Protein AF-A0A2G5I448-F1 (afdb_monomer)

Mean predicted aligned error: 9.87 Å

Organism: Cercospora beticola (NCBI:txid122368)

Radius of gyration: 20.69 Å; Cα contacts (8 Å, |Δi|>4): 535; chains: 1; bounding box: 46×52×47 Å

Structure (mmCIF, N/CA/C/O backbone):
data_AF-A0A2G5I448-F1
#
_entry.id   AF-A0A2G5I448-F1
#
loop_
_atom_site.group_PDB
_atom_site.id
_atom_site.type_symbol
_atom_site.label_atom_id
_atom_site.label_alt_id
_atom_site.label_comp_id
_atom_site.label_asym_id
_atom_site.label_entity_id
_atom_site.label_seq_id
_atom_site.pdbx_PDB_ins_code
_atom_site.Cartn_x
_atom_site.Cartn_y
_atom_site.Cartn_z
_atom_site.occupancy
_atom_site.B_iso_or_equiv
_atom_site.auth_seq_id
_atom_site.auth_comp_id
_atom_site.auth_asym_id
_atom_site.auth_atom_id
_atom_site.pdbx_PDB_model_num
ATOM 1 N N . MET A 1 1 ? -2.911 -30.063 13.839 1.00 38.50 1 MET A N 1
ATOM 2 C CA . MET A 1 1 ? -2.950 -28.619 13.524 1.00 38.50 1 MET A CA 1
ATOM 3 C C . MET A 1 1 ? -4.360 -28.126 13.796 1.00 38.50 1 MET A C 1
ATOM 5 O O . MET A 1 1 ? -5.288 -28.737 13.285 1.00 38.50 1 MET A O 1
ATOM 9 N N . LEU A 1 2 ? -4.530 -27.108 14.644 1.00 46.81 2 LEU A N 1
ATOM 10 C CA . LEU A 1 2 ? -5.817 -26.428 14.827 1.00 46.81 2 LEU A CA 1
ATOM 11 C C . LEU A 1 2 ? -5.999 -25.465 13.651 1.00 46.81 2 LEU A C 1
ATOM 13 O O . LEU A 1 2 ? -5.143 -24.615 13.425 1.00 46.81 2 LEU A O 1
ATOM 17 N N . SER A 1 3 ? -7.069 -25.644 12.881 1.00 64.12 3 SER A N 1
ATOM 18 C CA . SER A 1 3 ? -7.461 -24.691 11.842 1.00 64.12 3 SER A CA 1
ATOM 19 C C . SER A 1 3 ? -8.159 -23.502 12.495 1.00 64.12 3 SER A C 1
ATOM 21 O O . SER A 1 3 ? -8.998 -23.710 13.372 1.00 64.12 3 SER A O 1
ATOM 23 N N . LEU A 1 4 ? -7.860 -22.282 12.038 1.00 62.59 4 LEU A N 1
ATOM 24 C CA . LEU A 1 4 ? -8.561 -21.056 12.447 1.00 62.59 4 LEU A CA 1
ATOM 25 C C . LEU A 1 4 ? -10.082 -21.188 12.288 1.00 62.59 4 LEU A C 1
ATOM 27 O O . LEU A 1 4 ? -10.831 -20.766 13.161 1.00 62.59 4 LEU A O 1
ATOM 31 N N . ALA A 1 5 ? -10.535 -21.875 11.235 1.00 60.72 5 ALA A N 1
ATOM 32 C CA . ALA A 1 5 ? -11.953 -22.136 10.988 1.00 60.72 5 ALA A CA 1
ATOM 33 C C . ALA A 1 5 ? -12.630 -22.971 12.094 1.00 60.72 5 ALA A C 1
ATOM 35 O O . ALA A 1 5 ? -13.845 -22.917 12.242 1.00 60.72 5 ALA A O 1
ATOM 36 N N . GLY A 1 6 ? -11.860 -23.737 12.875 1.00 61.41 6 GLY A N 1
ATOM 37 C CA . GLY A 1 6 ? -12.355 -24.525 14.006 1.00 61.41 6 GLY A CA 1
ATOM 38 C C . GLY A 1 6 ? -12.191 -23.841 15.366 1.00 61.41 6 GLY A C 1
ATOM 39 O O . GLY A 1 6 ? -12.478 -24.463 16.388 1.00 61.41 6 GLY A O 1
ATOM 40 N N . THR A 1 7 ? -11.690 -22.602 15.409 1.00 65.25 7 THR A N 1
ATOM 41 C CA . THR A 1 7 ? -11.384 -21.888 16.655 1.00 65.25 7 THR A CA 1
ATOM 42 C C . THR A 1 7 ? -12.104 -20.543 16.725 1.00 65.25 7 THR A C 1
ATOM 44 O O . THR A 1 7 ? -11.958 -19.729 15.827 1.00 65.25 7 THR A O 1
ATOM 47 N N . ASN A 1 8 ? -12.782 -20.245 17.838 1.00 69.25 8 ASN A N 1
ATOM 48 C CA . ASN A 1 8 ? -13.347 -18.912 18.120 1.00 69.25 8 ASN A CA 1
ATOM 49 C C . ASN A 1 8 ? -12.325 -18.003 18.822 1.00 69.25 8 ASN A C 1
ATOM 51 O O . ASN A 1 8 ? -12.627 -17.347 19.820 1.00 69.25 8 ASN A O 1
ATOM 55 N N . LEU A 1 9 ? -11.073 -18.032 18.367 1.00 78.25 9 LEU A N 1
ATOM 56 C CA . LEU A 1 9 ? -10.009 -17.238 18.972 1.00 78.25 9 LEU A CA 1
ATOM 57 C C . LEU A 1 9 ? -10.057 -15.818 18.409 1.00 78.25 9 LEU A C 1
ATOM 59 O O . LEU A 1 9 ? -10.020 -15.628 17.197 1.00 78.25 9 LEU A O 1
ATOM 63 N N . SER A 1 10 ? -10.112 -14.816 19.285 1.00 80.81 10 SER A N 1
ATOM 64 C CA . SER A 1 10 ? -9.949 -13.421 18.876 1.00 80.81 10 SER A CA 1
ATOM 65 C C . SER A 1 10 ? -8.474 -13.147 18.589 1.00 80.81 10 SER A C 1
ATOM 67 O O . SER A 1 10 ? -7.641 -13.245 19.496 1.00 80.81 10 SER A O 1
ATOM 69 N N . LEU A 1 11 ? -8.150 -12.784 17.352 1.00 86.44 11 LEU A N 1
ATOM 70 C CA . LEU A 1 11 ? -6.814 -12.347 16.962 1.00 86.44 11 LEU A CA 1
ATOM 71 C C . LEU A 1 11 ? -6.819 -10.826 16.853 1.00 86.44 11 LEU A C 1
ATOM 73 O O . LEU A 1 11 ? -7.669 -10.268 16.169 1.00 86.44 11 LEU A O 1
ATOM 77 N N . ARG A 1 12 ? -5.870 -10.162 17.521 1.00 91.62 12 ARG A N 1
ATOM 78 C CA . ARG A 1 12 ? -5.711 -8.699 17.439 1.00 91.62 12 ARG A CA 1
ATOM 79 C C . ARG A 1 12 ? -4.630 -8.267 16.460 1.00 91.62 12 ARG A C 1
ATOM 81 O O . ARG A 1 12 ? -4.783 -7.246 15.802 1.00 91.62 12 ARG A O 1
ATOM 88 N N . HIS A 1 13 ? -3.562 -9.052 16.345 1.00 92.94 13 HIS A N 1
ATOM 89 C CA . HIS A 1 13 ? -2.412 -8.732 15.507 1.00 92.94 13 HIS A CA 1
ATOM 90 C C . HIS A 1 13 ? -2.087 -9.915 14.602 1.00 92.94 13 HIS A C 1
ATOM 92 O O . HIS A 1 13 ? -1.889 -11.029 15.087 1.00 92.94 13 HIS A O 1
ATOM 98 N N . LEU A 1 14 ? -2.005 -9.659 13.300 1.00 92.25 14 LEU A N 1
ATOM 99 C CA . LEU A 1 14 ? -1.633 -10.640 12.292 1.00 92.25 14 LEU A CA 1
ATOM 100 C C . LEU A 1 14 ? -0.444 -10.104 11.502 1.00 92.25 14 LEU A C 1
ATOM 102 O O . LEU A 1 14 ? -0.486 -8.997 10.965 1.00 92.25 14 LEU A O 1
ATOM 106 N N . ASN A 1 15 ? 0.617 -10.902 11.440 1.00 89.38 15 ASN A N 1
ATOM 107 C CA . ASN A 1 15 ? 1.807 -10.609 10.659 1.00 89.38 15 ASN A CA 1
ATOM 108 C C . ASN A 1 15 ? 2.013 -11.718 9.625 1.00 89.38 15 ASN A C 1
ATOM 110 O O . ASN A 1 15 ? 2.236 -12.872 9.985 1.00 89.38 15 ASN A O 1
ATOM 114 N N . LEU A 1 16 ? 1.931 -11.354 8.352 1.00 87.31 16 LEU A N 1
ATOM 115 C CA . LEU A 1 16 ? 2.113 -12.223 7.200 1.00 87.31 16 LEU A CA 1
ATOM 116 C C . LEU A 1 16 ? 3.406 -11.806 6.494 1.00 87.31 16 LEU A C 1
ATOM 118 O O . LEU A 1 16 ? 3.398 -10.983 5.580 1.00 87.31 16 LEU A O 1
ATOM 122 N N . PHE A 1 17 ? 4.525 -12.351 6.983 1.00 78.25 17 PHE A N 1
ATOM 123 C CA . PHE A 1 17 ? 5.880 -12.140 6.448 1.00 78.25 17 PHE A CA 1
ATOM 124 C C . PHE A 1 17 ? 6.353 -10.677 6.424 1.00 78.25 17 PHE A C 1
ATOM 126 O O . PHE A 1 17 ? 7.179 -10.271 5.608 1.00 78.25 17 PHE A O 1
ATOM 133 N N . HIS A 1 18 ? 5.849 -9.866 7.347 1.00 64.25 18 HIS A N 1
ATOM 134 C CA . HIS A 1 18 ? 6.189 -8.457 7.473 1.00 64.25 18 HIS A CA 1
ATOM 135 C C . HIS A 1 18 ? 7.050 -8.231 8.718 1.00 64.25 18 HIS A C 1
ATOM 137 O O . HIS A 1 18 ? 6.614 -7.617 9.693 1.00 64.25 18 HIS A O 1
ATOM 143 N N . ASN A 1 19 ? 8.264 -8.779 8.753 1.00 61.38 19 ASN A N 1
ATOM 144 C CA . ASN A 1 19 ? 9.194 -8.503 9.844 1.00 61.38 19 ASN A CA 1
ATOM 145 C C . ASN A 1 19 ? 10.633 -8.292 9.330 1.00 61.38 19 ASN A C 1
ATOM 147 O O . ASN A 1 19 ? 10.994 -8.714 8.236 1.00 61.38 19 ASN A O 1
ATOM 151 N N . TYR A 1 20 ? 11.458 -7.589 10.113 1.00 51.78 20 TYR A N 1
ATOM 152 C CA . TYR A 1 20 ? 12.851 -7.288 9.742 1.00 51.78 20 TYR A CA 1
ATOM 153 C C . TYR A 1 20 ? 13.728 -8.545 9.609 1.00 51.78 20 TYR A C 1
ATOM 155 O O . TYR A 1 20 ? 14.746 -8.515 8.926 1.00 51.78 20 TYR A O 1
ATOM 163 N N . PHE A 1 21 ? 13.334 -9.649 10.249 1.00 49.53 21 PHE A N 1
ATOM 164 C CA . PHE A 1 21 ? 14.083 -10.906 10.280 1.00 49.53 21 PHE A CA 1
ATOM 165 C C . PHE A 1 21 ? 13.602 -11.922 9.242 1.00 49.53 21 PHE A C 1
ATOM 167 O O . PHE A 1 21 ? 14.242 -12.952 9.057 1.00 49.53 21 PHE A O 1
ATOM 174 N N . SER A 1 22 ? 12.498 -11.650 8.544 1.00 51.12 22 SER A N 1
ATOM 175 C CA . SER A 1 22 ? 11.869 -12.578 7.612 1.00 51.12 22 SER A CA 1
ATOM 176 C C . SER A 1 22 ? 12.520 -12.514 6.242 1.00 51.12 22 SER A C 1
ATOM 178 O O . SER A 1 22 ? 11.887 -12.925 5.292 1.00 51.12 22 SER A O 1
ATOM 180 N N . GLY A 1 23 ? 13.751 -11.997 6.142 1.00 50.94 23 GLY A N 1
ATOM 181 C CA . GLY A 1 23 ? 14.697 -12.269 5.056 1.00 50.94 23 GLY A CA 1
ATOM 182 C C . GLY A 1 23 ? 14.102 -12.286 3.653 1.00 50.94 23 GLY A C 1
ATOM 183 O O . GLY A 1 23 ? 14.279 -13.277 2.958 1.00 50.94 23 GLY A O 1
ATOM 184 N N . HIS A 1 24 ? 13.392 -11.222 3.262 1.00 61.94 24 HIS A N 1
ATOM 185 C CA . HIS A 1 24 ? 12.618 -11.194 2.020 1.00 61.94 24 HIS A CA 1
ATOM 186 C C . HIS A 1 24 ? 11.706 -12.430 1.921 1.00 61.94 24 HIS A C 1
ATOM 188 O O . HIS A 1 24 ? 11.882 -13.274 1.056 1.00 61.94 24 HIS A O 1
ATOM 194 N N . CYS A 1 25 ? 10.722 -12.550 2.814 1.00 67.75 25 CYS A N 1
ATOM 195 C CA . CYS A 1 25 ? 9.595 -13.473 2.673 1.00 67.75 25 CYS A CA 1
ATOM 196 C C . CYS A 1 25 ? 8.346 -12.666 2.319 1.00 67.75 25 CYS A C 1
ATOM 198 O O . CYS A 1 25 ? 8.114 -11.582 2.857 1.00 67.75 25 CYS A O 1
ATOM 200 N N . SER A 1 26 ? 7.550 -13.180 1.392 1.00 79.88 26 SER A N 1
ATOM 201 C CA . SER A 1 26 ? 6.300 -12.570 0.955 1.00 79.88 26 SER A CA 1
ATOM 202 C C . SER A 1 26 ? 5.342 -13.658 0.491 1.00 79.88 26 SER A C 1
ATOM 204 O O . SER A 1 26 ? 5.766 -14.772 0.186 1.00 79.88 26 SER A O 1
ATOM 206 N N . LEU A 1 27 ? 4.053 -13.338 0.471 1.00 88.25 27 LEU A N 1
ATOM 207 C CA . LEU A 1 27 ? 3.043 -14.164 -0.185 1.00 88.25 27 LEU A CA 1
ATOM 208 C C . LEU A 1 27 ? 2.931 -13.757 -1.649 1.00 88.25 27 LEU A C 1
ATOM 210 O O . LEU A 1 27 ? 2.903 -12.560 -1.931 1.00 88.25 27 LEU A O 1
ATOM 214 N N . GLU A 1 28 ? 2.798 -14.717 -2.560 1.00 87.19 28 GLU A N 1
ATOM 215 C CA . GLU A 1 28 ? 2.404 -14.389 -3.931 1.00 87.19 28 GLU A CA 1
ATOM 216 C C . GLU A 1 28 ? 0.994 -13.793 -3.921 1.00 87.19 28 GLU A C 1
ATOM 218 O O . GLU A 1 28 ? 0.114 -14.222 -3.164 1.00 87.19 28 GLU A O 1
ATOM 223 N N . CYS A 1 29 ? 0.761 -12.786 -4.754 1.00 87.69 29 CYS A N 1
ATOM 224 C CA . CYS A 1 29 ? -0.470 -12.003 -4.700 1.00 87.69 29 CYS A CA 1
ATOM 225 C C . CYS A 1 29 ? -1.759 -12.807 -4.955 1.00 87.69 29 CYS A C 1
ATOM 227 O O . CYS A 1 29 ? -2.816 -12.439 -4.443 1.00 87.69 29 CYS A O 1
ATOM 229 N N . ASN A 1 30 ? -1.684 -13.922 -5.687 1.00 89.88 30 ASN A N 1
ATOM 230 C CA . ASN A 1 30 ? -2.815 -14.811 -5.968 1.00 89.88 30 ASN A CA 1
ATOM 231 C C . ASN A 1 30 ? -3.143 -15.790 -4.830 1.00 89.88 30 ASN A C 1
ATOM 233 O O . ASN A 1 30 ? -4.258 -16.306 -4.796 1.00 89.88 30 ASN A O 1
ATOM 237 N N . GLU A 1 31 ? -2.233 -16.050 -3.889 1.00 90.69 31 GLU A N 1
ATOM 238 C CA . GLU A 1 31 ? -2.434 -17.077 -2.851 1.00 90.69 31 GLU A CA 1
ATOM 239 C C . GLU A 1 31 ? -3.642 -16.773 -1.954 1.00 90.69 31 GLU A C 1
ATOM 241 O O . GLU A 1 31 ? -4.403 -17.665 -1.580 1.00 90.69 31 GLU A O 1
ATOM 246 N N . LEU A 1 32 ? -3.880 -15.490 -1.668 1.00 92.31 32 LEU A N 1
ATOM 247 C CA . LEU A 1 32 ? -4.994 -15.059 -0.822 1.00 92.31 32 LEU A CA 1
ATOM 248 C C . LEU A 1 32 ? -6.370 -15.314 -1.453 1.00 92.31 32 LEU A C 1
ATOM 250 O O . LEU A 1 32 ? -7.367 -15.333 -0.735 1.00 92.31 32 LEU A O 1
ATOM 254 N N . SER A 1 33 ? -6.450 -15.479 -2.777 1.00 91.31 33 SER A N 1
ATOM 255 C CA . SER A 1 33 ? -7.725 -15.696 -3.480 1.00 91.31 33 SER A CA 1
ATOM 256 C C . SER A 1 33 ? -8.315 -17.089 -3.256 1.00 91.31 33 SER A C 1
ATOM 258 O O . SER A 1 33 ? -9.506 -17.295 -3.467 1.00 91.31 33 SER A O 1
ATOM 260 N N . PHE A 1 34 ? -7.500 -18.043 -2.800 1.00 89.69 34 PHE A N 1
ATOM 261 C CA . PHE A 1 34 ? -7.932 -19.416 -2.535 1.00 89.69 34 PHE A CA 1
ATOM 262 C C . PHE A 1 34 ? -8.403 -19.629 -1.091 1.00 89.69 34 PHE A C 1
ATOM 264 O O . PHE A 1 34 ? -8.836 -20.726 -0.734 1.00 89.69 34 PHE A O 1
ATOM 271 N N . CYS A 1 35 ? -8.299 -18.608 -0.241 1.00 89.19 35 CYS A N 1
ATOM 272 C CA . CYS A 1 35 ? -8.733 -18.679 1.146 1.00 89.19 35 CYS A CA 1
ATOM 273 C C . CYS A 1 35 ? -10.242 -18.431 1.272 1.00 89.19 35 CYS A C 1
ATOM 275 O O . CYS A 1 35 ? -10.773 -17.461 0.740 1.00 89.19 35 CYS A O 1
ATOM 277 N N . ASP A 1 36 ? -10.926 -19.265 2.059 1.00 89.19 36 ASP A N 1
ATOM 278 C CA . ASP A 1 36 ? -12.315 -19.012 2.451 1.00 89.19 36 ASP A CA 1
ATOM 279 C C . ASP A 1 36 ? -12.365 -18.058 3.655 1.00 89.19 36 ASP A C 1
ATOM 281 O O . ASP A 1 36 ? -12.385 -18.468 4.820 1.00 89.19 36 ASP A O 1
ATOM 285 N N . TRP A 1 37 ? -12.358 -16.757 3.362 1.00 89.56 37 TRP A N 1
ATOM 286 C CA . TRP A 1 37 ? -12.408 -15.696 4.372 1.00 89.56 37 TRP A CA 1
ATOM 287 C C . TRP A 1 37 ? -13.742 -15.625 5.129 1.00 89.56 37 TRP A C 1
ATOM 289 O O . TRP A 1 37 ? -13.810 -14.972 6.170 1.00 89.56 37 TRP A O 1
ATOM 299 N N . GLN A 1 38 ? -14.796 -16.273 4.620 1.00 87.12 38 GLN A N 1
ATOM 300 C CA . GLN A 1 38 ? -16.139 -16.245 5.207 1.00 87.12 38 GLN A CA 1
ATOM 301 C C . GLN A 1 38 ? -16.447 -17.471 6.073 1.00 87.12 38 GLN A C 1
ATOM 303 O O . GLN A 1 38 ? -17.509 -17.515 6.690 1.00 87.12 38 GLN A O 1
ATOM 308 N N . ALA A 1 39 ? -15.530 -18.436 6.175 1.00 88.19 39 ALA A N 1
ATOM 309 C CA . ALA A 1 39 ? -15.679 -19.562 7.088 1.00 88.19 39 ALA A CA 1
ATOM 310 C C . ALA A 1 39 ? -15.899 -19.078 8.537 1.00 88.19 39 ALA A C 1
ATOM 312 O O . ALA A 1 39 ? -15.171 -18.208 9.023 1.00 88.19 39 ALA A O 1
ATOM 313 N N . ASP A 1 40 ? -16.866 -19.678 9.242 1.00 76.31 40 ASP A N 1
ATOM 314 C CA . ASP A 1 40 ? -17.434 -19.163 10.503 1.00 76.31 40 ASP A CA 1
ATOM 315 C C . ASP A 1 40 ? -16.396 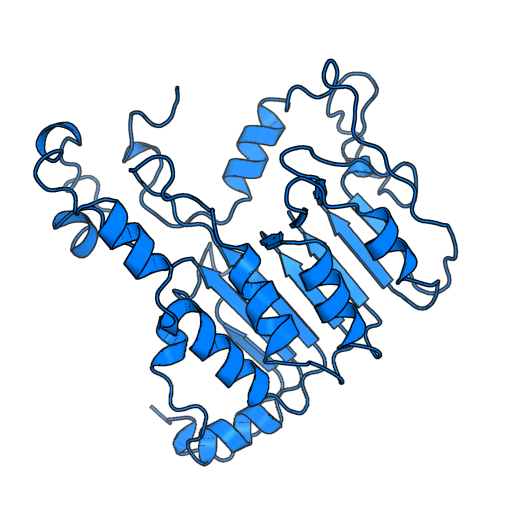-18.846 11.605 1.00 76.31 40 ASP A C 1
ATOM 317 O O . ASP A 1 40 ? -16.567 -17.886 12.356 1.00 76.31 40 ASP A O 1
ATOM 321 N N . GLY A 1 41 ? -15.279 -19.580 11.687 1.00 83.00 41 GLY A N 1
ATOM 322 C CA . GLY A 1 41 ? -14.175 -19.259 12.607 1.00 83.00 41 GLY A CA 1
ATOM 323 C C . GLY A 1 41 ? -13.215 -18.178 12.089 1.00 83.00 41 GLY A C 1
ATOM 324 O O . GLY A 1 41 ? -12.769 -17.321 12.847 1.00 83.00 41 GLY A O 1
ATOM 325 N N . VAL A 1 42 ? -12.930 -18.167 10.784 1.00 86.44 42 VAL A N 1
ATOM 326 C CA . VAL A 1 42 ? -12.007 -17.204 10.156 1.00 86.44 42 VAL A CA 1
ATOM 327 C C . VAL A 1 42 ? -12.604 -15.802 10.177 1.00 86.44 42 VAL A C 1
ATOM 329 O O . VAL A 1 42 ? -11.944 -14.863 10.624 1.00 86.44 42 VAL A O 1
ATOM 332 N N . ALA A 1 43 ? -13.866 -15.664 9.768 1.00 87.31 43 ALA A N 1
ATOM 333 C CA . ALA A 1 43 ? -14.567 -14.387 9.769 1.00 87.31 43 ALA A CA 1
ATOM 334 C C . ALA A 1 43 ? -14.648 -13.794 11.184 1.00 87.31 43 ALA A C 1
ATOM 336 O O . ALA A 1 43 ? -14.385 -12.606 11.375 1.00 87.31 43 ALA A O 1
ATOM 337 N N . PHE A 1 44 ? -14.942 -14.629 12.190 1.00 86.94 44 PHE A N 1
ATOM 338 C CA . PHE A 1 44 ? -14.953 -14.210 13.592 1.00 86.94 44 PHE A CA 1
ATOM 339 C C . PHE A 1 44 ? -13.579 -13.703 14.047 1.00 86.94 44 PHE A C 1
ATOM 341 O O . PHE A 1 44 ? -13.475 -12.609 14.605 1.00 86.94 44 PHE A O 1
ATOM 348 N N . THR A 1 45 ? -12.519 -14.470 13.780 1.00 88.94 45 THR A N 1
ATOM 349 C CA . THR A 1 45 ? -11.157 -14.107 14.176 1.00 88.94 45 THR A CA 1
ATOM 350 C C . THR A 1 45 ? -10.671 -12.826 13.493 1.00 88.94 45 THR A C 1
ATOM 352 O O . THR A 1 45 ? -10.044 -11.988 14.142 1.00 88.94 45 THR A O 1
ATOM 355 N N . LEU A 1 46 ? -10.966 -12.646 12.203 1.00 92.00 46 LEU A N 1
ATOM 356 C CA . LEU A 1 46 ? -10.560 -11.458 11.448 1.00 92.00 46 LEU A CA 1
ATOM 357 C C . LEU A 1 46 ? -11.376 -10.218 11.820 1.00 92.0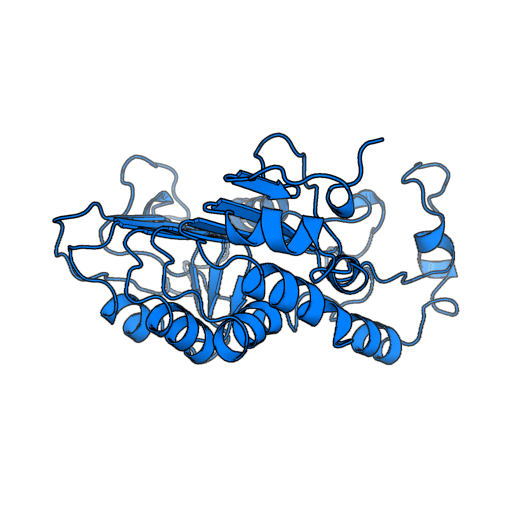0 46 LEU A C 1
ATOM 359 O O . LEU A 1 46 ? -10.836 -9.114 11.824 1.00 92.00 46 LEU A O 1
ATOM 363 N N . ALA A 1 47 ? -12.642 -10.372 12.213 1.00 91.69 47 ALA A N 1
ATOM 364 C CA . ALA A 1 47 ? -13.471 -9.245 12.636 1.00 91.69 47 ALA A CA 1
ATOM 365 C C . ALA A 1 47 ? -12.924 -8.523 13.883 1.00 91.69 47 ALA A C 1
ATOM 367 O O . ALA A 1 47 ? -13.188 -7.330 14.054 1.00 91.69 47 ALA A O 1
ATOM 368 N N . SER A 1 48 ? -12.161 -9.219 14.738 1.00 91.94 48 SER A N 1
ATOM 369 C CA . SER A 1 48 ? -11.479 -8.633 15.902 1.00 91.94 48 SER A CA 1
ATOM 370 C C . SER A 1 48 ? -10.077 -8.094 15.607 1.00 91.94 48 SER A C 1
ATOM 372 O O . SER A 1 48 ? -9.407 -7.631 16.530 1.00 91.94 48 SER A O 1
ATOM 374 N N . LEU A 1 49 ? -9.601 -8.197 14.363 1.00 95.12 49 LEU A N 1
ATOM 375 C CA . LEU A 1 49 ? -8.238 -7.828 14.016 1.00 95.12 49 LEU A CA 1
ATOM 376 C C . LEU A 1 49 ? -8.061 -6.309 14.051 1.00 95.12 49 LEU A C 1
ATOM 378 O O . LEU A 1 49 ? -8.701 -5.578 13.298 1.00 95.12 49 LEU A O 1
ATOM 382 N N . GLU A 1 50 ? -7.149 -5.853 14.905 1.00 96.75 50 GLU A N 1
ATOM 383 C CA . GLU A 1 50 ? -6.808 -4.441 15.091 1.00 96.75 50 GLU A CA 1
ATOM 384 C C . GLU A 1 50 ? -5.577 -4.049 14.262 1.00 96.75 50 GLU A C 1
ATOM 386 O O . GLU A 1 50 ? -5.445 -2.901 13.842 1.00 96.75 50 GLU A O 1
ATOM 391 N N . SER A 1 51 ? -4.672 -4.994 13.992 1.00 97.31 51 SER A N 1
ATOM 392 C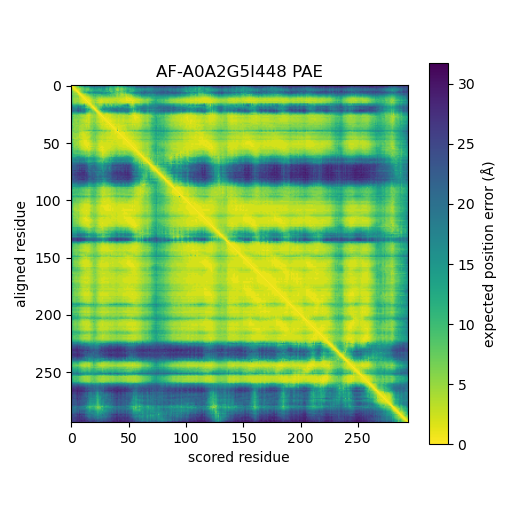 CA . SER A 1 51 ? -3.434 -4.747 13.254 1.00 97.31 51 SER A CA 1
ATOM 393 C C . SER A 1 51 ? -3.133 -5.850 12.248 1.00 97.31 51 SER A C 1
ATOM 395 O O . SER A 1 51 ? -3.037 -7.027 12.606 1.00 97.31 51 SER A O 1
ATOM 397 N N . LEU A 1 52 ? -2.913 -5.447 10.999 1.00 96.56 52 LEU A N 1
ATOM 398 C CA . LEU A 1 52 ? -2.471 -6.309 9.912 1.00 96.56 52 LEU A CA 1
ATOM 399 C C . LEU A 1 52 ? -1.148 -5.786 9.366 1.00 96.56 52 LEU A C 1
ATOM 401 O O . LEU A 1 52 ? -1.048 -4.636 8.944 1.00 96.56 52 LEU A O 1
ATOM 405 N N . SER A 1 53 ? -0.138 -6.645 9.357 1.00 94.31 53 SER A N 1
ATOM 406 C CA . SER A 1 53 ? 1.119 -6.402 8.657 1.00 94.31 53 SER A CA 1
ATOM 407 C C . SER A 1 53 ? 1.317 -7.489 7.614 1.00 94.31 53 SER A C 1
ATOM 409 O O . SER A 1 53 ? 1.290 -8.666 7.962 1.00 94.31 53 SER A O 1
ATOM 411 N N . ILE A 1 54 ? 1.494 -7.120 6.351 1.00 92.88 54 ILE A N 1
ATOM 412 C CA . ILE A 1 54 ? 1.586 -8.079 5.251 1.00 92.88 54 ILE A CA 1
ATOM 413 C C . ILE A 1 54 ? 2.629 -7.653 4.217 1.00 92.88 54 ILE A C 1
ATOM 415 O O . ILE A 1 54 ? 2.737 -6.476 3.862 1.00 92.88 54 ILE A O 1
ATOM 419 N N . SER A 1 55 ? 3.399 -8.634 3.749 1.00 89.75 55 SER A N 1
ATOM 420 C CA . SER A 1 55 ? 4.301 -8.509 2.604 1.00 89.75 55 SER A CA 1
ATOM 421 C C . SER A 1 55 ? 3.786 -9.375 1.455 1.00 89.75 55 SER A C 1
ATOM 423 O O . SER A 1 55 ? 3.652 -10.588 1.618 1.00 89.75 55 SER A O 1
ATOM 425 N N . ILE A 1 56 ? 3.507 -8.767 0.301 1.00 89.00 56 ILE A N 1
ATOM 426 C CA . ILE A 1 56 ? 3.042 -9.467 -0.909 1.00 89.00 56 ILE A CA 1
ATOM 427 C C . ILE A 1 56 ? 4.047 -9.259 -2.037 1.00 89.00 56 ILE A C 1
ATOM 429 O O . ILE A 1 56 ? 4.512 -8.139 -2.231 1.00 89.00 56 ILE A O 1
ATOM 433 N N . SER A 1 57 ? 4.365 -10.309 -2.782 1.00 85.06 57 SER A N 1
ATOM 434 C CA . SER A 1 57 ? 5.059 -10.214 -4.063 1.00 85.06 57 SER A CA 1
ATOM 435 C C . SER A 1 57 ? 4.080 -10.182 -5.226 1.00 85.06 57 SER A C 1
ATOM 437 O O . SER A 1 57 ? 2.905 -10.526 -5.093 1.00 85.06 57 SER A O 1
ATOM 439 N N . ASP A 1 58 ? 4.569 -9.771 -6.393 1.00 81.25 58 ASP A N 1
ATOM 440 C CA . ASP A 1 58 ? 3.868 -10.069 -7.641 1.00 81.25 58 ASP A CA 1
ATOM 441 C C . ASP A 1 58 ? 3.643 -11.588 -7.786 1.00 81.25 58 ASP A C 1
ATOM 443 O O . ASP A 1 58 ? 4.163 -12.397 -7.016 1.00 81.25 58 ASP A O 1
ATOM 447 N N . ARG A 1 59 ? 2.848 -12.010 -8.769 1.00 80.50 59 ARG A N 1
ATOM 448 C CA . ARG A 1 59 ? 2.687 -13.440 -9.041 1.00 80.50 59 ARG A CA 1
ATOM 449 C C . ARG A 1 59 ? 4.029 -14.017 -9.487 1.00 80.50 59 ARG A C 1
ATOM 451 O O . ARG A 1 59 ? 4.659 -13.435 -10.371 1.00 80.50 59 ARG A O 1
ATOM 458 N N . ILE A 1 60 ? 4.450 -15.159 -8.938 1.00 76.81 60 ILE A N 1
ATOM 459 C CA . ILE A 1 60 ? 5.642 -15.841 -9.452 1.00 76.81 60 ILE A CA 1
ATOM 460 C C . ILE A 1 60 ? 5.295 -16.425 -10.820 1.00 76.81 60 ILE A C 1
ATOM 462 O O . ILE A 1 60 ? 4.506 -17.359 -10.963 1.00 76.81 60 ILE A O 1
ATOM 466 N N . LEU A 1 61 ? 5.865 -15.814 -11.855 1.00 75.00 61 LEU A N 1
ATOM 467 C CA . LEU A 1 61 ? 5.693 -16.227 -13.237 1.00 75.00 61 LEU A CA 1
ATOM 468 C C . LEU A 1 61 ? 6.812 -17.205 -13.596 1.00 75.00 61 LEU A C 1
ATOM 470 O O . LEU A 1 61 ? 7.993 -16.873 -13.530 1.00 75.00 61 LEU A O 1
ATOM 474 N N . HIS A 1 62 ? 6.442 -18.423 -13.982 1.00 74.81 62 HIS A N 1
ATOM 475 C CA . HIS A 1 62 ? 7.408 -19.405 -14.462 1.00 74.81 62 HIS A CA 1
ATOM 476 C C . HIS A 1 62 ? 7.748 -19.114 -15.924 1.00 74.81 62 HIS A C 1
ATOM 478 O O . HIS A 1 62 ? 7.019 -19.512 -16.831 1.00 74.81 62 HIS A O 1
ATOM 484 N N . GLU A 1 63 ? 8.864 -18.423 -16.143 1.00 69.06 63 GLU A N 1
ATOM 485 C CA . GLU A 1 63 ? 9.351 -18.062 -17.478 1.00 69.06 63 GLU A CA 1
ATOM 486 C C . GLU A 1 63 ? 9.936 -19.260 -18.238 1.00 69.06 63 GLU A C 1
ATOM 488 O O . GLU A 1 63 ? 10.130 -19.190 -19.441 1.00 69.06 63 GLU A O 1
ATOM 493 N N . THR A 1 64 ? 10.196 -20.385 -17.575 1.00 65.50 64 THR A N 1
ATOM 494 C CA . THR A 1 64 ? 10.624 -21.638 -18.204 1.00 65.50 64 THR A CA 1
ATOM 495 C C . THR A 1 64 ? 10.047 -22.847 -17.467 1.00 65.50 64 THR A C 1
ATOM 497 O O . THR A 1 64 ? 9.641 -22.773 -16.305 1.00 65.50 64 THR A O 1
ATOM 500 N N . ARG A 1 65 ? 10.088 -24.025 -18.109 1.00 62.56 65 ARG A N 1
ATOM 501 C CA . ARG A 1 65 ? 9.775 -25.303 -17.437 1.00 62.56 65 ARG A CA 1
ATOM 502 C C . ARG A 1 65 ? 10.707 -25.606 -16.255 1.00 62.56 65 ARG A C 1
ATOM 504 O O . ARG A 1 65 ? 10.288 -26.328 -15.356 1.00 62.56 65 ARG A O 1
ATOM 511 N N . HIS A 1 66 ? 11.926 -25.062 -16.259 1.00 58.62 66 HIS A N 1
ATOM 512 C CA . HIS A 1 66 ? 12.917 -25.258 -15.200 1.00 58.62 66 HIS A CA 1
ATOM 513 C C . HIS A 1 66 ? 12.689 -24.320 -14.014 1.00 58.62 66 HIS A C 1
ATOM 515 O O . HIS A 1 66 ? 12.903 -24.745 -12.888 1.00 58.62 66 HIS A O 1
ATOM 521 N N . ASP A 1 67 ? 12.160 -23.108 -14.216 1.00 63.25 67 ASP A N 1
ATOM 522 C CA . ASP A 1 67 ? 11.845 -22.186 -13.108 1.00 63.25 67 ASP A CA 1
ATOM 523 C C . ASP A 1 67 ? 10.782 -22.760 -12.155 1.00 63.25 67 ASP A C 1
ATOM 525 O O . ASP A 1 67 ? 10.682 -22.350 -11.004 1.00 63.25 67 ASP A O 1
ATOM 529 N N . ARG A 1 68 ? 9.994 -23.741 -12.613 1.00 56.56 68 ARG A N 1
ATOM 530 C CA . ARG A 1 68 ? 9.037 -24.480 -11.777 1.00 56.56 68 ARG A CA 1
ATOM 531 C C . ARG A 1 68 ? 9.705 -25.501 -10.849 1.00 56.56 68 ARG A C 1
ATOM 533 O O . ARG A 1 68 ? 9.118 -25.882 -9.841 1.00 56.56 68 ARG A O 1
ATOM 540 N N . THR A 1 69 ? 10.891 -25.982 -11.213 1.00 53.31 69 THR A N 1
ATOM 541 C CA . THR A 1 69 ? 11.643 -27.013 -10.480 1.00 53.31 69 THR A CA 1
ATOM 542 C C . THR A 1 69 ? 12.945 -26.494 -9.879 1.00 53.31 69 THR A C 1
ATOM 544 O O . THR A 1 69 ? 13.581 -27.241 -9.146 1.00 53.31 69 THR A O 1
ATOM 547 N N . ALA A 1 70 ? 13.337 -25.255 -10.190 1.00 55.41 70 ALA A N 1
ATOM 548 C CA . ALA A 1 70 ? 14.591 -24.656 -9.769 1.00 55.41 70 ALA A CA 1
ATOM 549 C C . ALA A 1 70 ? 14.629 -24.535 -8.244 1.00 55.41 70 ALA A C 1
ATOM 551 O O . ALA A 1 70 ? 13.891 -23.757 -7.640 1.00 55.41 70 ALA A O 1
ATOM 552 N N . THR A 1 71 ? 15.505 -25.314 -7.621 1.00 56.09 71 THR A N 1
ATOM 553 C CA . THR A 1 71 ? 15.702 -25.327 -6.167 1.00 56.09 71 THR A CA 1
ATOM 554 C C . THR A 1 71 ? 16.651 -24.219 -5.701 1.00 56.09 71 THR A C 1
ATOM 556 O O . THR A 1 71 ? 16.794 -23.986 -4.501 1.00 56.09 71 THR A O 1
ATOM 559 N N . GLY A 1 72 ? 17.283 -23.512 -6.646 1.00 52.31 72 GLY A N 1
ATOM 560 C CA . GLY A 1 72 ? 18.335 -22.530 -6.378 1.00 52.31 72 GLY A CA 1
ATOM 561 C C . GLY A 1 72 ? 19.725 -23.155 -6.214 1.00 52.31 72 GLY A C 1
ATOM 562 O O . GLY A 1 72 ? 20.643 -22.465 -5.764 1.00 52.31 72 GLY A O 1
ATOM 563 N N . ASP A 1 73 ? 19.884 -24.438 -6.560 1.00 50.44 73 ASP A N 1
ATOM 564 C CA . ASP A 1 73 ? 21.169 -25.136 -6.554 1.00 50.44 73 ASP A CA 1
ATOM 565 C C . ASP A 1 73 ? 22.028 -24.699 -7.764 1.00 50.44 73 ASP A C 1
ATOM 567 O O . ASP A 1 73 ? 21.563 -24.756 -8.906 1.00 50.44 73 ASP A O 1
ATOM 571 N N . PRO A 1 74 ? 23.291 -24.277 -7.562 1.00 49.53 74 PRO A N 1
ATOM 572 C CA . PRO A 1 74 ? 24.195 -23.905 -8.651 1.00 49.53 74 PRO A CA 1
ATOM 573 C C . PRO A 1 74 ? 24.473 -25.031 -9.662 1.00 49.53 74 PRO A C 1
ATOM 575 O O . PRO A 1 74 ? 24.952 -24.745 -10.755 1.00 49.53 74 PRO A O 1
ATOM 578 N N . VAL A 1 75 ? 24.175 -26.298 -9.358 1.00 52.34 75 VAL A N 1
ATOM 579 C CA . VAL A 1 75 ? 24.300 -27.398 -10.335 1.00 52.34 75 VAL A CA 1
ATOM 580 C C . VAL A 1 75 ? 23.136 -27.409 -11.346 1.00 52.34 75 VAL A C 1
ATOM 582 O O . VAL A 1 75 ? 23.250 -28.007 -12.413 1.00 52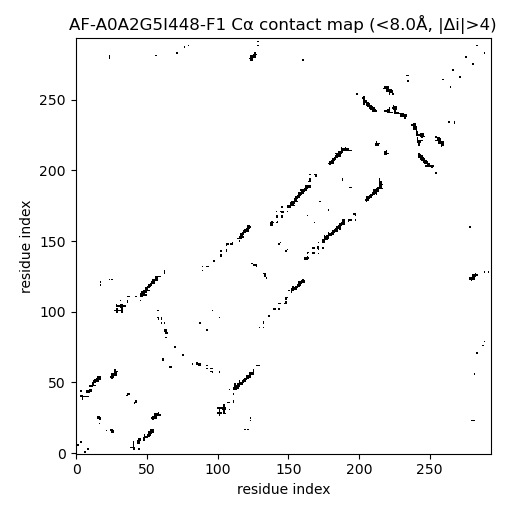.34 75 VAL A O 1
ATOM 585 N N . GLU A 1 76 ? 22.044 -26.692 -11.062 1.00 52.78 76 GLU A N 1
ATOM 586 C CA . GLU A 1 76 ? 20.900 -26.486 -11.966 1.00 52.78 76 GLU A CA 1
ATOM 587 C C . GLU A 1 76 ? 21.084 -25.261 -12.894 1.00 52.78 76 GLU A C 1
ATOM 589 O O . GLU A 1 76 ? 20.158 -24.878 -13.611 1.00 52.78 76 GLU A O 1
ATOM 594 N N . LEU A 1 77 ? 22.270 -24.631 -12.903 1.00 51.97 77 LEU A N 1
ATOM 595 C CA . LEU A 1 77 ? 22.624 -23.531 -13.810 1.00 51.97 77 LEU A CA 1
ATOM 596 C C . LEU A 1 77 ? 22.725 -24.036 -15.259 1.00 51.97 77 LEU A C 1
ATOM 598 O O . LEU A 1 77 ? 23.772 -24.518 -15.689 1.00 51.97 77 LEU A O 1
ATOM 602 N N . ILE A 1 78 ? 21.643 -23.898 -16.025 1.00 53.88 78 ILE A N 1
ATOM 603 C CA . ILE A 1 78 ? 21.634 -24.162 -17.471 1.00 53.88 78 ILE A CA 1
ATOM 604 C C . ILE A 1 78 ? 21.700 -22.830 -18.236 1.00 53.88 78 ILE A C 1
ATOM 606 O O . ILE A 1 78 ? 21.093 -21.839 -17.825 1.00 53.88 78 ILE A O 1
ATOM 610 N N . ASN A 1 79 ? 22.467 -22.794 -19.331 1.00 56.44 79 ASN A N 1
ATOM 611 C CA . ASN A 1 79 ? 22.696 -21.595 -20.142 1.00 56.44 79 ASN A CA 1
ATOM 612 C C . ASN A 1 79 ? 21.383 -21.019 -20.696 1.00 56.44 79 ASN A C 1
ATOM 614 O O . ASN A 1 79 ? 20.638 -21.706 -21.390 1.00 56.44 79 ASN A O 1
ATOM 618 N N . ALA A 1 80 ? 21.144 -19.728 -20.445 1.00 53.19 80 ALA A N 1
ATOM 619 C CA . ALA A 1 80 ? 19.937 -19.007 -20.860 1.00 53.19 80 ALA A CA 1
ATOM 620 C C . ALA A 1 80 ? 19.701 -19.002 -22.387 1.00 53.19 80 ALA A C 1
ATOM 622 O O . ALA A 1 80 ? 18.553 -18.938 -22.826 1.00 53.19 80 ALA A O 1
ATOM 623 N N . ASP A 1 81 ? 20.763 -19.130 -23.189 1.00 56.72 81 ASP A N 1
ATOM 624 C CA . ASP A 1 81 ? 20.687 -19.139 -24.656 1.00 56.72 81 ASP A CA 1
ATOM 625 C C . ASP A 1 81 ? 20.033 -20.411 -25.228 1.00 56.72 81 ASP A C 1
ATOM 627 O O . ASP A 1 81 ? 19.532 -20.395 -26.349 1.00 56.72 81 ASP A O 1
ATOM 631 N N . GLU A 1 82 ? 19.973 -21.506 -24.461 1.00 57.69 82 GLU A N 1
ATOM 632 C CA . GLU A 1 82 ? 19.392 -22.780 -24.916 1.00 57.69 82 GLU A CA 1
ATOM 633 C C . GLU A 1 82 ? 17.851 -22.812 -24.851 1.00 57.69 82 GLU A C 1
ATOM 635 O O . GLU A 1 82 ? 17.236 -23.788 -25.282 1.00 57.69 82 GLU A O 1
ATOM 640 N N . PHE A 1 83 ? 17.206 -21.758 -24.326 1.00 57.97 83 PHE A N 1
ATOM 641 C CA . PHE A 1 83 ? 15.783 -21.787 -23.959 1.00 57.97 83 PHE A CA 1
ATOM 642 C C . PHE A 1 83 ? 14.919 -20.688 -24.579 1.00 57.97 83 PHE A C 1
ATOM 644 O O . PHE A 1 83 ? 13.752 -20.595 -24.202 1.00 57.97 83 PHE A O 1
ATOM 651 N N . GLN A 1 84 ? 15.414 -19.890 -25.535 1.00 57.62 84 GLN A N 1
ATOM 652 C CA . GLN A 1 84 ? 14.578 -18.860 -26.183 1.00 57.62 84 GLN A CA 1
ATOM 653 C C . GLN A 1 84 ? 13.277 -19.442 -26.771 1.00 57.62 84 GLN A C 1
ATOM 655 O O . GLN A 1 84 ? 12.224 -18.826 -26.635 1.00 57.62 84 GLN A O 1
ATOM 660 N N . ASP A 1 85 ? 13.320 -20.668 -27.304 1.00 58.12 85 ASP A N 1
ATOM 661 C CA . ASP A 1 85 ? 12.152 -21.371 -27.863 1.00 58.12 85 ASP A CA 1
ATOM 662 C C . ASP A 1 85 ? 11.262 -22.066 -26.805 1.00 58.12 85 ASP A C 1
ATOM 664 O O . ASP A 1 85 ? 10.246 -22.679 -27.137 1.00 58.12 85 ASP A O 1
ATOM 668 N N . LEU A 1 86 ? 11.647 -22.019 -25.524 1.00 60.62 86 LEU A N 1
ATOM 669 C CA . LEU A 1 86 ? 10.950 -22.654 -24.395 1.00 60.62 86 LEU A CA 1
ATOM 670 C C . LEU A 1 86 ? 10.341 -21.642 -23.413 1.00 60.62 86 LEU A C 1
ATOM 672 O O . LEU A 1 86 ? 9.692 -22.060 -22.446 1.00 60.62 86 LEU A O 1
ATOM 676 N N . LEU A 1 87 ? 10.538 -20.344 -23.658 1.00 66.25 87 LEU A N 1
ATOM 677 C CA . LEU A 1 87 ? 9.871 -19.275 -22.925 1.00 66.25 87 LEU A CA 1
ATOM 678 C C . LEU A 1 87 ? 8.371 -19.265 -23.285 1.00 66.25 87 LEU A C 1
ATOM 680 O O . LEU A 1 87 ? 8.026 -19.359 -24.466 1.00 66.25 87 LEU A O 1
ATOM 684 N N . PRO A 1 88 ? 7.458 -19.148 -22.306 1.00 69.50 88 PRO A N 1
ATOM 685 C CA . PRO A 1 88 ? 6.058 -18.860 -22.568 1.00 69.50 88 PRO A CA 1
ATOM 686 C C . PRO A 1 88 ? 5.900 -17.566 -23.365 1.00 69.50 88 PRO A C 1
ATOM 688 O O . PRO A 1 88 ? 6.743 -16.667 -23.308 1.00 69.50 88 PRO A O 1
ATOM 691 N N . ILE A 1 89 ? 4.779 -17.454 -24.076 1.00 80.31 89 ILE A N 1
ATOM 692 C CA . ILE A 1 89 ? 4.428 -16.235 -24.801 1.00 80.31 89 ILE A CA 1
ATOM 693 C C . ILE A 1 89 ? 4.316 -15.094 -23.781 1.00 80.31 89 ILE A C 1
ATOM 695 O O . ILE A 1 89 ? 3.615 -15.210 -22.775 1.00 80.31 89 ILE A O 1
ATOM 699 N N . ARG A 1 90 ? 5.022 -13.986 -24.025 1.00 77.81 90 ARG A N 1
ATOM 700 C CA . ARG A 1 90 ? 5.113 -12.858 -23.084 1.00 77.81 90 ARG A CA 1
ATOM 701 C C . ARG A 1 90 ? 3.737 -12.329 -22.696 1.00 77.81 90 ARG A C 1
ATOM 703 O O . ARG A 1 90 ? 3.494 -12.054 -21.526 1.00 77.81 90 ARG A O 1
ATOM 710 N N . GLU A 1 91 ? 2.844 -12.204 -23.665 1.00 80.81 91 GLU A N 1
ATOM 711 C CA . GLU A 1 91 ? 1.473 -11.749 -23.461 1.00 80.81 91 GLU A CA 1
ATOM 712 C C . GLU A 1 91 ? 0.712 -12.667 -22.488 1.00 80.81 91 GLU A C 1
ATOM 714 O O . GLU A 1 91 ? 0.013 -12.169 -21.614 1.00 80.81 91 GLU A O 1
ATOM 719 N N . GLU A 1 92 ? 0.932 -13.987 -22.532 1.00 82.44 92 GLU A N 1
ATOM 720 C CA . GLU A 1 92 ? 0.309 -14.933 -21.592 1.00 82.44 92 GLU A CA 1
ATOM 721 C C . GLU A 1 92 ? 0.840 -14.776 -20.160 1.00 82.44 92 GLU A C 1
ATOM 723 O O . GLU A 1 92 ? 0.103 -14.982 -19.194 1.00 82.44 92 GLU A O 1
ATOM 728 N N . LEU A 1 93 ? 2.122 -14.431 -20.001 1.00 79.31 93 LEU A N 1
ATOM 729 C CA . LEU A 1 93 ? 2.719 -14.150 -18.692 1.00 79.31 93 LEU A CA 1
ATOM 730 C C . LEU A 1 93 ? 2.176 -12.844 -18.105 1.00 79.31 93 LEU A C 1
ATOM 732 O O . LEU A 1 93 ? 1.864 -12.783 -16.915 1.00 79.31 93 LEU A O 1
ATOM 736 N N . ILE A 1 94 ? 2.013 -11.826 -18.951 1.00 79.69 94 ILE A N 1
ATOM 737 C CA . ILE A 1 94 ? 1.378 -10.557 -18.585 1.00 79.69 94 ILE A CA 1
ATOM 738 C C . ILE A 1 94 ? -0.066 -10.804 -18.137 1.00 79.69 94 ILE A C 1
ATOM 740 O O . ILE A 1 94 ? -0.437 -10.398 -17.035 1.00 79.69 94 ILE A O 1
ATOM 744 N N . ASP A 1 95 ? -0.851 -11.534 -18.933 1.00 82.75 95 ASP A N 1
ATOM 745 C CA . ASP A 1 95 ? -2.247 -11.851 -18.622 1.00 82.75 95 ASP A CA 1
ATOM 746 C C . ASP A 1 95 ? -2.379 -12.606 -17.291 1.00 82.75 95 ASP A C 1
ATOM 748 O O . ASP A 1 95 ? -3.262 -12.313 -16.483 1.00 82.75 95 ASP A O 1
ATOM 752 N N . GLN A 1 96 ? -1.463 -13.535 -17.005 1.00 81.94 96 GLN A N 1
ATOM 753 C CA . GLN A 1 96 ? -1.423 -14.247 -15.725 1.00 81.94 96 GLN A CA 1
ATOM 754 C C . GLN A 1 96 ? -1.095 -13.342 -14.537 1.00 81.94 96 GLN A C 1
ATOM 756 O O . GLN A 1 96 ? -1.658 -13.542 -13.458 1.00 81.94 96 GLN A O 1
ATOM 761 N N . GLY A 1 97 ? -0.195 -12.373 -14.712 1.00 78.75 97 GLY A N 1
ATOM 762 C CA . GLY A 1 97 ? 0.106 -11.364 -13.696 1.00 78.75 97 GLY A CA 1
ATOM 763 C C . GLY A 1 97 ? -1.041 -10.371 -13.479 1.00 78.75 97 GLY A C 1
ATOM 764 O O . GLY A 1 97 ? -1.091 -9.704 -12.448 1.00 78.75 97 GLY A O 1
ATOM 765 N N . TRP A 1 98 ? -1.967 -10.271 -14.436 1.00 80.12 98 TRP A N 1
ATOM 766 C CA . TRP A 1 98 ? -3.135 -9.384 -14.390 1.00 80.12 98 TRP A CA 1
ATOM 767 C C . TRP A 1 98 ? -4.424 -10.083 -13.975 1.00 80.12 98 TRP A C 1
ATOM 769 O O . TRP A 1 98 ? -5.479 -9.444 -13.917 1.00 80.12 98 TRP A O 1
ATOM 779 N N . ALA A 1 99 ? -4.343 -11.380 -13.700 1.00 85.56 99 ALA A N 1
ATOM 780 C CA . ALA A 1 99 ? -5.482 -12.184 -13.318 1.00 85.56 99 ALA A CA 1
ATOM 781 C C . ALA A 1 99 ? -6.165 -11.558 -12.077 1.00 85.56 99 ALA A C 1
ATOM 783 O O . ALA A 1 99 ? -5.471 -11.167 -11.132 1.00 85.56 99 ALA A O 1
ATOM 784 N N . PRO A 1 100 ? -7.504 -11.397 -12.056 1.00 85.38 100 PRO A N 1
ATOM 785 C CA . PRO A 1 100 ? -8.212 -10.756 -10.943 1.00 85.38 100 PRO A CA 1
ATOM 786 C C . PRO A 1 100 ? -7.872 -11.346 -9.567 1.00 85.38 100 PRO A C 1
ATOM 788 O O . PRO A 1 100 ? -7.859 -10.629 -8.564 1.00 85.38 100 PRO A O 1
ATOM 791 N N . GLU A 1 101 ? -7.556 -12.638 -9.538 1.00 89.50 101 GLU A N 1
ATOM 792 C CA . GLU A 1 101 ? -7.158 -13.422 -8.372 1.00 89.50 101 GLU A CA 1
ATOM 793 C C . GLU A 1 101 ? -5.933 -12.834 -7.656 1.00 89.50 101 GLU A C 1
ATOM 795 O O . GLU A 1 101 ? -5.825 -12.937 -6.437 1.00 89.50 101 GLU A O 1
ATOM 800 N N . CYS A 1 102 ? -5.048 -12.140 -8.378 1.00 88.38 102 CYS A N 1
ATOM 801 C CA . CYS A 1 102 ? -3.887 -11.443 -7.819 1.00 88.38 102 CYS A CA 1
ATOM 802 C C . CYS A 1 102 ? -4.257 -10.290 -6.869 1.00 88.38 102 CYS A C 1
ATOM 804 O O . CYS A 1 102 ? -3.411 -9.803 -6.123 1.00 88.38 102 CYS A O 1
ATOM 806 N N . TYR A 1 103 ? -5.507 -9.820 -6.895 1.00 89.06 103 TYR A N 1
ATOM 807 C CA . TYR A 1 103 ? -5.937 -8.662 -6.110 1.00 89.06 103 TYR A CA 1
ATOM 808 C C . TYR A 1 103 ? -7.139 -8.969 -5.218 1.00 89.06 103 TYR A C 1
ATOM 810 O O . TYR A 1 103 ? -7.233 -8.425 -4.117 1.00 89.06 103 TYR A O 1
ATOM 818 N N . THR A 1 104 ? -8.065 -9.827 -5.661 1.00 91.00 104 THR A N 1
ATOM 819 C CA . THR A 1 104 ? -9.331 -10.083 -4.952 1.00 91.00 104 THR A CA 1
ATOM 820 C C . THR A 1 104 ? -9.125 -10.625 -3.544 1.00 91.00 104 THR A C 1
ATOM 822 O O . THR A 1 104 ? -9.769 -10.130 -2.621 1.00 91.00 104 THR A O 1
ATOM 825 N N . GLY A 1 105 ? -8.183 -11.551 -3.348 1.00 92.62 105 GLY A N 1
ATOM 826 C CA . GLY A 1 105 ? -7.942 -12.162 -2.040 1.00 92.62 105 GLY A CA 1
ATOM 827 C C . GLY A 1 105 ? -7.545 -11.153 -0.957 1.00 92.62 105 GLY A C 1
ATOM 828 O O . GLY A 1 105 ? -8.056 -11.204 0.161 1.00 92.62 105 GLY A O 1
ATOM 829 N N . LEU A 1 106 ? -6.695 -10.172 -1.288 1.00 94.19 106 LEU A N 1
ATOM 830 C CA . LEU A 1 106 ? -6.337 -9.103 -0.349 1.00 94.19 106 LEU A CA 1
ATOM 831 C C . LEU A 1 106 ? -7.549 -8.228 -0.003 1.00 94.19 106 LEU A C 1
ATOM 833 O O . LEU A 1 106 ? -7.728 -7.844 1.151 1.00 94.19 106 LEU A O 1
ATOM 837 N N . ILE A 1 107 ? -8.389 -7.918 -0.991 1.00 95.25 107 ILE A N 1
ATOM 838 C CA . ILE A 1 107 ? -9.607 -7.127 -0.783 1.00 95.25 107 ILE A CA 1
ATOM 839 C C . ILE A 1 107 ? -10.583 -7.857 0.139 1.00 95.25 107 ILE A C 1
ATOM 841 O O . ILE A 1 107 ? -11.163 -7.238 1.029 1.00 95.25 107 ILE A O 1
ATOM 845 N N . GLU A 1 108 ? -10.758 -9.161 -0.041 1.00 94.81 108 GLU A N 1
ATOM 846 C CA . GLU A 1 108 ? -11.628 -9.988 0.799 1.00 94.81 108 GLU A CA 1
ATOM 847 C C . GLU A 1 108 ? -11.098 -10.113 2.231 1.00 94.81 108 GLU A C 1
ATOM 849 O O . GLU A 1 108 ? -11.865 -9.950 3.188 1.00 94.81 108 GLU A O 1
ATOM 854 N N . LEU A 1 109 ? -9.782 -10.293 2.390 1.00 95.19 109 LEU A N 1
ATOM 855 C CA . LEU A 1 109 ? -9.114 -10.249 3.689 1.00 95.19 109 LEU A CA 1
ATOM 856 C C . LEU A 1 109 ? -9.359 -8.905 4.391 1.00 95.19 109 LEU A C 1
ATOM 858 O O . LEU A 1 109 ? -9.863 -8.879 5.512 1.00 95.19 109 LEU A O 1
ATOM 862 N N . LEU A 1 110 ? -9.064 -7.781 3.730 1.00 95.88 110 LEU A N 1
ATOM 863 C CA . LEU A 1 110 ? -9.249 -6.444 4.308 1.00 95.88 110 LEU A CA 1
ATOM 864 C C . LEU A 1 110 ? -10.712 -6.168 4.664 1.00 95.88 110 LEU A C 1
ATOM 866 O O . LEU A 1 110 ? -10.998 -5.637 5.735 1.00 95.88 110 LEU A O 1
ATOM 870 N N . ASN A 1 111 ? -11.648 -6.587 3.812 1.00 94.75 111 ASN A N 1
ATOM 871 C CA . ASN A 1 111 ? -13.076 -6.454 4.084 1.00 94.75 111 ASN A CA 1
ATOM 872 C C . ASN A 1 111 ? -13.540 -7.298 5.275 1.00 94.75 111 ASN A C 1
ATOM 874 O O . ASN A 1 111 ? -14.552 -6.955 5.889 1.00 94.75 111 ASN A O 1
ATOM 878 N N . SER A 1 112 ? -12.823 -8.360 5.630 1.00 93.56 112 SER A N 1
ATOM 879 C CA . SER A 1 112 ? -13.114 -9.175 6.814 1.00 93.56 112 SER A CA 1
ATOM 880 C C . SER A 1 112 ? -12.607 -8.518 8.111 1.00 93.56 112 SER A C 1
ATOM 882 O O . SER A 1 112 ? -13.171 -8.742 9.182 1.00 93.56 112 SER A O 1
ATOM 884 N N . CYS A 1 113 ? -11.622 -7.620 8.022 1.00 94.69 113 CYS A N 1
ATOM 885 C CA . CYS A 1 113 ? -10.997 -6.931 9.156 1.00 94.69 113 CYS A CA 1
ATOM 886 C C . CYS A 1 113 ? -11.757 -5.657 9.583 1.00 94.69 113 CYS A C 1
ATOM 888 O O . CYS A 1 113 ? -11.317 -4.532 9.349 1.00 94.69 113 CYS A O 1
ATOM 890 N N . LYS A 1 114 ? -12.916 -5.809 10.236 1.00 91.62 114 LYS A N 1
ATOM 891 C CA . LYS A 1 114 ? -13.814 -4.677 10.572 1.00 91.62 114 LYS A CA 1
ATOM 892 C C . LYS A 1 114 ? -13.252 -3.675 11.590 1.00 91.62 114 LYS A C 1
ATOM 894 O O . LYS A 1 114 ? -13.658 -2.511 11.588 1.00 91.62 114 LYS A O 1
ATOM 899 N N . GLN A 1 115 ? -12.344 -4.113 12.458 1.00 94.75 115 GLN A N 1
ATOM 900 C CA . GLN A 1 115 ? -11.753 -3.294 13.523 1.00 94.75 115 GLN A CA 1
ATOM 901 C C . GLN A 1 115 ? -10.316 -2.863 13.216 1.00 94.75 115 GLN A C 1
ATOM 903 O O . GLN A 1 115 ? -9.589 -2.477 14.125 1.00 94.75 115 GLN A O 1
ATOM 908 N N . LEU A 1 116 ? -9.900 -2.907 11.946 1.00 97.19 116 LEU A N 1
ATOM 909 C CA . LEU A 1 116 ? -8.520 -2.625 11.577 1.00 97.19 116 LEU A CA 1
ATOM 910 C C . LEU A 1 116 ? -8.142 -1.167 11.887 1.00 97.19 116 LEU A C 1
ATOM 912 O O . LEU A 1 116 ? -8.650 -0.234 11.264 1.00 97.19 116 LEU A O 1
ATOM 916 N N . LEU A 1 117 ? -7.228 -0.993 12.841 1.00 98.06 117 LEU A N 1
ATOM 917 C CA . LEU A 1 117 ? -6.673 0.291 13.274 1.00 98.06 117 LEU A CA 1
ATOM 918 C C . LEU A 1 117 ? -5.299 0.548 12.654 1.00 98.06 117 LEU A C 1
ATOM 920 O O . LEU A 1 117 ? -4.944 1.698 12.399 1.00 98.06 117 LEU A O 1
ATOM 924 N N . GLN A 1 118 ? -4.527 -0.513 12.409 1.00 98.12 118 GLN A N 1
ATOM 925 C CA . GLN A 1 118 ? -3.183 -0.432 11.852 1.00 98.12 118 GLN A CA 1
ATOM 926 C C . GLN A 1 118 ? -3.025 -1.339 10.634 1.00 98.12 118 GLN A C 1
ATOM 928 O O . GLN A 1 118 ? -3.277 -2.542 10.709 1.00 98.12 118 GLN A O 1
ATOM 933 N N . PHE A 1 119 ? -2.519 -0.772 9.542 1.00 97.50 119 PHE A N 1
ATOM 934 C CA . PHE A 1 119 ? -2.230 -1.502 8.316 1.00 97.50 119 PHE A CA 1
ATOM 935 C C . PHE A 1 119 ? -0.811 -1.212 7.837 1.00 97.50 119 PHE A C 1
ATOM 937 O O . PHE A 1 119 ? -0.484 -0.083 7.484 1.00 97.50 119 PHE A O 1
ATOM 944 N N . ASN A 1 120 ? 0.031 -2.242 7.819 1.00 95.38 120 ASN A N 1
ATOM 945 C CA . ASN A 1 120 ? 1.363 -2.176 7.237 1.00 95.38 120 ASN A CA 1
ATOM 946 C C . ASN A 1 120 ? 1.394 -3.061 5.998 1.00 95.38 120 ASN A C 1
ATOM 948 O O . ASN A 1 120 ? 1.257 -4.281 6.100 1.00 95.38 120 ASN A O 1
ATOM 952 N N . PHE A 1 121 ? 1.586 -2.453 4.839 1.00 93.75 121 PHE A N 1
ATOM 953 C CA . PHE A 1 121 ? 1.591 -3.150 3.571 1.00 93.75 121 PHE A CA 1
ATOM 954 C C . PHE A 1 121 ? 2.890 -2.887 2.835 1.00 93.75 121 PHE A C 1
ATOM 956 O O . PHE A 1 121 ? 3.239 -1.748 2.533 1.00 93.75 121 PHE A O 1
ATOM 963 N N . ARG A 1 122 ? 3.610 -3.962 2.543 1.00 89.25 122 ARG A N 1
ATOM 964 C CA . ARG A 1 122 ? 4.842 -3.920 1.767 1.00 89.25 122 ARG A CA 1
ATOM 965 C C . ARG A 1 122 ? 4.660 -4.742 0.511 1.00 89.25 122 ARG A C 1
ATOM 967 O O . ARG A 1 122 ? 4.234 -5.894 0.589 1.00 89.25 122 ARG A O 1
ATOM 974 N N . ARG A 1 123 ? 5.032 -4.176 -0.630 1.00 86.56 123 ARG A N 1
ATOM 975 C CA . ARG A 1 123 ? 5.189 -4.956 -1.851 1.00 86.56 123 ARG A CA 1
ATOM 976 C C . ARG A 1 123 ? 6.629 -5.424 -2.011 1.00 86.56 123 ARG A C 1
ATOM 978 O O . ARG A 1 123 ? 7.581 -4.760 -1.610 1.00 86.56 123 ARG A O 1
ATOM 985 N N . CYS A 1 124 ? 6.776 -6.613 -2.551 1.00 81.38 124 CYS A N 1
ATOM 986 C CA . CYS A 1 124 ? 8.038 -7.232 -2.876 1.00 81.38 124 CYS A CA 1
ATOM 987 C C . CYS A 1 124 ? 8.092 -7.434 -4.386 1.00 81.38 124 CYS A C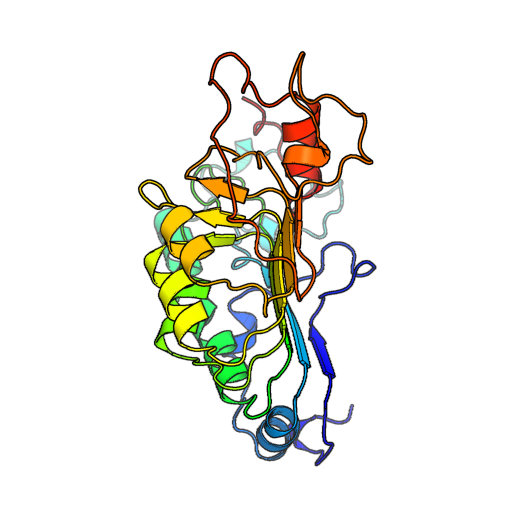 1
ATOM 989 O O . CYS A 1 124 ? 7.107 -7.837 -5.000 1.00 81.38 124 CYS A O 1
ATOM 991 N N . PHE A 1 125 ? 9.225 -7.126 -4.996 1.00 75.44 125 PHE A N 1
ATOM 992 C CA . PHE A 1 125 ? 9.346 -7.192 -6.448 1.00 75.44 125 PHE A CA 1
ATOM 993 C C . PHE A 1 125 ? 9.858 -8.565 -6.854 1.00 75.44 125 PHE A C 1
ATOM 995 O O . PHE A 1 125 ? 10.708 -9.132 -6.171 1.00 75.44 125 PHE A O 1
ATOM 1002 N N . ILE A 1 126 ? 9.394 -9.092 -7.980 1.00 73.31 126 ILE A N 1
ATOM 1003 C CA . ILE A 1 126 ? 9.978 -10.304 -8.557 1.00 73.31 126 ILE A CA 1
ATOM 1004 C C . ILE A 1 126 ? 10.971 -9.909 -9.646 1.00 73.31 126 ILE A C 1
ATOM 1006 O O . ILE A 1 126 ? 10.677 -9.087 -10.518 1.00 73.31 126 ILE A O 1
ATOM 1010 N N . ARG A 1 127 ? 12.169 -10.495 -9.588 1.00 68.94 127 ARG A N 1
ATOM 1011 C CA . ARG A 1 127 ? 13.139 -10.438 -10.682 1.00 68.94 127 ARG A CA 1
ATOM 1012 C C . ARG A 1 127 ? 12.667 -11.352 -11.803 1.00 68.94 127 ARG A C 1
ATOM 1014 O O . ARG A 1 127 ? 12.571 -12.557 -11.604 1.00 68.94 127 ARG A O 1
ATOM 1021 N N . THR A 1 128 ? 12.416 -10.769 -12.967 1.00 65.81 128 THR A N 1
ATOM 1022 C CA . THR A 1 128 ? 12.071 -11.491 -14.196 1.00 65.81 128 THR A CA 1
ATOM 1023 C C . THR A 1 128 ? 13.237 -11.470 -15.186 1.00 65.81 128 THR A C 1
ATOM 1025 O O . THR A 1 128 ? 14.012 -10.510 -15.201 1.00 65.81 128 THR A O 1
ATOM 1028 N N . ARG A 1 129 ? 13.372 -12.509 -16.022 1.00 62.38 129 ARG A N 1
ATOM 1029 C CA . ARG A 1 129 ? 14.350 -12.534 -17.129 1.00 62.38 129 ARG A CA 1
ATOM 1030 C C . ARG A 1 129 ? 13.884 -11.676 -18.291 1.00 62.38 129 ARG A C 1
ATOM 1032 O O . ARG A 1 129 ? 14.714 -11.037 -18.930 1.00 62.38 129 ARG A O 1
ATOM 1039 N N . ALA A 1 130 ? 12.584 -11.671 -18.582 1.00 64.12 130 ALA A N 1
ATOM 1040 C CA . ALA A 1 130 ? 12.047 -10.917 -19.703 1.00 64.12 130 ALA A CA 1
ATOM 1041 C C . ALA A 1 130 ? 11.923 -9.417 -19.355 1.00 64.12 130 ALA A C 1
ATOM 1043 O O . ALA A 1 130 ? 11.141 -9.048 -18.465 1.00 64.12 130 ALA A O 1
ATOM 1044 N N . PRO A 1 131 ? 12.643 -8.527 -20.066 1.00 57.34 131 PRO A N 1
ATOM 1045 C CA . PRO A 1 131 ? 12.502 -7.087 -19.892 1.00 57.34 131 PRO A CA 1
ATOM 1046 C C . PRO A 1 131 ? 11.053 -6.653 -20.152 1.00 57.34 131 PRO A C 1
ATOM 1048 O O . PRO A 1 131 ? 10.417 -7.083 -21.118 1.00 57.34 131 PRO A O 1
ATOM 1051 N N . GLY A 1 132 ? 10.508 -5.807 -19.278 1.00 60.16 132 GLY A N 1
ATOM 1052 C CA . GLY A 1 132 ? 9.126 -5.329 -19.388 1.00 60.16 132 GLY A CA 1
ATOM 1053 C C . GLY A 1 132 ? 8.045 -6.332 -18.959 1.00 60.16 132 GLY A C 1
ATOM 1054 O O . GLY A 1 132 ? 6.879 -6.119 -19.284 1.00 60.16 132 GLY A O 1
ATOM 1055 N N . LEU A 1 133 ? 8.399 -7.434 -18.283 1.00 64.44 133 LEU A N 1
ATOM 1056 C CA . LEU A 1 133 ? 7.498 -8.085 -17.313 1.00 64.44 133 LEU A CA 1
ATOM 1057 C C . LEU A 1 133 ? 7.583 -7.417 -15.930 1.00 64.44 133 LEU A C 1
ATOM 1059 O O . LEU A 1 133 ? 6.711 -7.619 -15.088 1.00 64.44 133 LEU A O 1
ATOM 1063 N N . HIS A 1 134 ? 8.616 -6.602 -15.701 1.00 59.09 134 HIS A N 1
ATOM 1064 C CA . HIS A 1 134 ? 8.782 -5.866 -14.459 1.00 59.09 134 HIS A CA 1
ATOM 1065 C C . HIS A 1 134 ? 7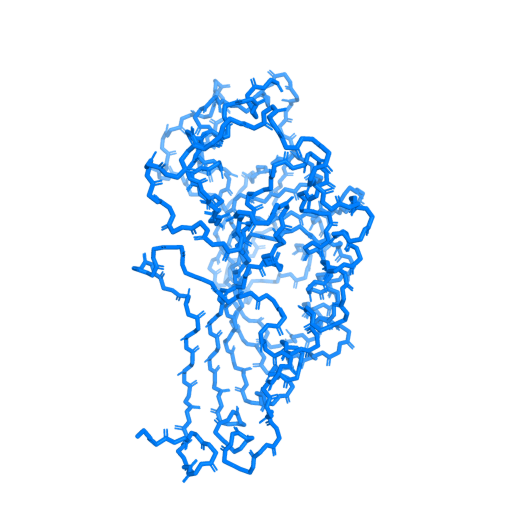.669 -4.835 -14.257 1.00 59.09 134 HIS A C 1
ATOM 1067 O O . HIS A 1 134 ? 7.462 -3.955 -15.084 1.00 59.09 134 HIS A O 1
ATOM 1073 N N . ASP A 1 135 ? 7.050 -4.891 -13.082 1.00 62.06 135 ASP A N 1
ATOM 1074 C CA . ASP A 1 135 ? 6.608 -3.717 -12.327 1.00 62.06 135 ASP A CA 1
ATOM 1075 C C . ASP A 1 135 ? 5.657 -2.720 -13.018 1.00 62.06 135 ASP A C 1
ATOM 1077 O O . ASP A 1 135 ? 5.633 -1.536 -12.688 1.00 62.06 135 ASP A O 1
ATOM 1081 N N . HIS A 1 136 ? 4.832 -3.171 -13.963 1.00 57.03 136 HIS A N 1
ATOM 1082 C CA . HIS A 1 136 ? 3.929 -2.248 -14.655 1.00 57.03 136 HIS A CA 1
ATOM 1083 C C . HIS A 1 136 ? 2.625 -1.980 -13.907 1.00 57.03 136 HIS A C 1
ATOM 1085 O O . HIS A 1 136 ? 2.000 -0.963 -14.158 1.00 57.03 136 HIS A O 1
ATOM 1091 N N . GLU A 1 137 ? 2.230 -2.821 -12.948 1.00 69.62 137 GLU A N 1
ATOM 1092 C CA . GLU A 1 137 ? 0.872 -2.774 -12.385 1.00 69.62 137 GLU A CA 1
ATOM 1093 C C . GLU A 1 137 ? 0.826 -2.806 -10.852 1.00 69.62 137 GLU A C 1
ATOM 1095 O O . GLU A 1 137 ? -0.231 -3.041 -10.267 1.00 69.62 137 GLU A O 1
ATOM 1100 N N . GLY A 1 138 ? 1.940 -2.520 -10.167 1.00 72.62 138 GLY A N 1
ATOM 1101 C CA . GLY A 1 138 ? 1.947 -2.375 -8.703 1.00 72.62 138 GLY A CA 1
ATOM 1102 C C . GLY A 1 138 ? 0.915 -1.353 -8.199 1.00 72.62 138 GLY A C 1
ATOM 1103 O O . GLY A 1 138 ? 0.379 -1.490 -7.097 1.00 72.62 138 GLY A O 1
ATOM 1104 N N . PHE A 1 139 ? 0.550 -0.383 -9.046 1.00 83.19 139 PHE A N 1
ATOM 1105 C CA . PHE A 1 139 ? -0.503 0.592 -8.769 1.00 83.19 139 PHE A CA 1
ATOM 1106 C C . PHE A 1 139 ? -1.885 -0.050 -8.565 1.00 83.19 139 PHE A C 1
ATOM 1108 O O . PHE A 1 139 ? -2.700 0.500 -7.818 1.00 83.19 139 PHE A O 1
ATOM 1115 N N . LYS A 1 140 ? -2.156 -1.214 -9.184 1.00 88.06 140 LYS A N 1
ATOM 1116 C CA . LYS A 1 140 ? -3.461 -1.890 -9.114 1.00 88.06 140 LYS A CA 1
ATOM 1117 C C . LYS A 1 140 ? -3.815 -2.310 -7.695 1.00 88.06 140 LYS A C 1
ATOM 1119 O O . LYS A 1 140 ? -4.992 -2.290 -7.346 1.00 88.06 140 LYS A O 1
ATOM 1124 N N . PHE A 1 141 ? -2.831 -2.624 -6.848 1.00 90.06 141 PHE A N 1
ATOM 1125 C CA . PHE A 1 141 ? -3.098 -2.941 -5.444 1.00 90.06 141 PHE A CA 1
ATOM 1126 C C . PHE A 1 141 ? -3.812 -1.785 -4.745 1.00 90.06 141 PHE A C 1
ATOM 1128 O O . PHE A 1 141 ? -4.908 -1.965 -4.216 1.00 90.06 141 PHE A O 1
ATOM 1135 N N . LEU A 1 142 ? -3.237 -0.579 -4.788 1.00 92.19 142 LEU A N 1
ATOM 1136 C CA . LEU A 1 142 ? -3.848 0.573 -4.128 1.00 92.19 142 LEU A CA 1
ATOM 1137 C C . LEU A 1 142 ? -5.134 1.021 -4.839 1.00 92.19 142 LEU A C 1
ATOM 1139 O O . LEU A 1 142 ? -6.089 1.421 -4.173 1.00 92.19 142 LEU A O 1
ATOM 1143 N N . GLN A 1 143 ? -5.212 0.884 -6.166 1.00 92.69 143 GLN A N 1
ATOM 1144 C CA . GLN A 1 143 ? -6.442 1.115 -6.932 1.00 92.69 143 GLN A CA 1
ATOM 1145 C C . GLN A 1 143 ? -7.595 0.207 -6.462 1.00 92.69 143 GLN A C 1
ATOM 1147 O O . GLN A 1 143 ? -8.713 0.675 -6.233 1.00 92.69 143 GLN A O 1
ATOM 1152 N N . HIS A 1 144 ? -7.349 -1.091 -6.279 1.00 92.62 144 HIS A N 1
ATOM 1153 C CA . HIS A 1 144 ? -8.364 -2.025 -5.793 1.00 92.62 144 HIS A CA 1
ATOM 1154 C C . HIS A 1 144 ? -8.710 -1.787 -4.321 1.00 92.62 144 HIS A C 1
ATOM 1156 O O . HIS A 1 144 ? -9.892 -1.798 -3.975 1.00 92.62 144 HIS A O 1
ATOM 1162 N N . ILE A 1 145 ? -7.718 -1.520 -3.464 1.00 93.94 145 ILE A N 1
ATOM 1163 C CA . ILE A 1 145 ? -7.952 -1.241 -2.038 1.00 93.94 145 ILE A CA 1
ATOM 1164 C C . ILE A 1 145 ? -8.818 0.011 -1.888 1.00 93.94 145 ILE A C 1
ATOM 1166 O O . ILE A 1 145 ? -9.876 -0.037 -1.263 1.00 93.94 145 ILE A O 1
ATOM 1170 N N . SER A 1 146 ? -8.421 1.112 -2.529 1.00 92.81 146 SER A N 1
ATOM 1171 C CA . SER A 1 146 ? -9.130 2.394 -2.452 1.00 92.81 146 SER A CA 1
ATOM 1172 C C . SER A 1 146 ? -10.575 2.332 -2.956 1.00 92.81 146 SER A C 1
ATOM 1174 O O . SER A 1 146 ? -11.418 3.071 -2.446 1.00 92.81 146 SER A O 1
ATOM 1176 N N . SER A 1 147 ? -10.876 1.448 -3.916 1.00 92.31 147 SER A N 1
ATOM 1177 C CA . SER A 1 147 ? -12.211 1.308 -4.512 1.00 92.31 147 SER A CA 1
ATOM 1178 C C . SER A 1 147 ? -13.103 0.254 -3.849 1.00 92.31 147 SER A C 1
ATOM 1180 O O . SER A 1 147 ? -14.325 0.381 -3.917 1.00 92.31 147 SER A O 1
ATOM 1182 N N . ARG A 1 148 ? -12.536 -0.796 -3.236 1.00 92.94 148 ARG A N 1
ATOM 1183 C CA . ARG A 1 148 ? -13.302 -1.983 -2.797 1.00 92.94 148 ARG A CA 1
ATOM 1184 C C . ARG A 1 148 ? -13.086 -2.395 -1.341 1.00 92.94 148 ARG A C 1
ATOM 1186 O O . ARG A 1 148 ? -13.814 -3.268 -0.873 1.00 92.94 148 ARG A O 1
ATOM 1193 N N . ALA A 1 149 ? -12.123 -1.803 -0.639 1.00 91.00 149 ALA A N 1
ATOM 1194 C CA . ALA A 1 149 ? -11.826 -2.097 0.762 1.00 91.00 149 ALA A CA 1
ATOM 1195 C C . ALA A 1 149 ? -11.595 -0.795 1.552 1.00 91.00 149 ALA A C 1
ATOM 1197 O O . ALA A 1 149 ? -10.459 -0.491 1.922 1.00 91.00 149 ALA A O 1
ATOM 1198 N N . PRO A 1 150 ? -12.646 0.012 1.797 1.00 89.88 150 PRO A N 1
ATOM 1199 C CA . PRO A 1 150 ? -12.506 1.210 2.614 1.00 89.88 150 PRO A CA 1
ATOM 1200 C C . PRO A 1 150 ? -12.103 0.830 4.044 1.00 89.88 150 PRO A C 1
ATOM 1202 O O . PRO A 1 150 ? -12.682 -0.076 4.644 1.00 89.88 150 PRO A O 1
ATOM 1205 N N . LEU A 1 151 ? -11.138 1.561 4.603 1.00 95.00 151 LEU A N 1
ATOM 1206 C CA . LEU A 1 151 ? -10.613 1.342 5.953 1.00 95.00 151 LEU A CA 1
ATOM 1207 C C . LEU A 1 151 ? -10.936 2.560 6.840 1.00 95.00 151 LEU A C 1
ATOM 1209 O O . LEU A 1 151 ? -10.044 3.357 7.144 1.00 95.00 151 LEU A O 1
ATOM 1213 N N . PRO A 1 152 ? -12.209 2.746 7.250 1.00 94.50 152 PRO A N 1
ATOM 1214 C CA . PRO A 1 152 ? -12.655 3.966 7.929 1.00 94.50 152 PRO A CA 1
ATOM 1215 C C . PRO A 1 152 ? -12.085 4.120 9.345 1.00 94.50 152 PRO A C 1
ATOM 1217 O O . PRO A 1 152 ? -11.956 5.239 9.834 1.00 94.50 152 PRO A O 1
ATOM 1220 N N . ASN A 1 153 ? -11.733 3.003 9.990 1.00 96.50 153 ASN A N 1
ATOM 1221 C CA . ASN A 1 153 ? -11.183 2.973 11.346 1.00 96.50 153 ASN A CA 1
ATOM 1222 C C . ASN A 1 153 ? -9.652 3.061 11.383 1.00 96.50 153 ASN A C 1
ATOM 1224 O O . ASN A 1 153 ? -9.072 3.048 12.468 1.00 96.50 153 ASN A O 1
ATOM 1228 N N . LEU A 1 154 ? -9.000 3.140 10.218 1.00 97.81 154 LEU A N 1
ATOM 1229 C CA . LEU A 1 154 ? -7.550 3.116 10.116 1.00 97.81 154 LEU A CA 1
ATOM 1230 C C . LEU A 1 154 ? -6.946 4.372 10.749 1.00 97.81 154 LEU A C 1
ATOM 1232 O O . LEU A 1 154 ? -7.277 5.489 10.361 1.00 97.81 154 LEU A O 1
ATOM 1236 N N . GLN A 1 155 ? -6.041 4.171 11.703 1.00 98.00 155 GLN A N 1
ATOM 1237 C CA . GLN A 1 155 ? -5.338 5.224 12.439 1.00 98.00 155 GLN A CA 1
ATOM 1238 C C . GLN A 1 155 ? -3.849 5.268 12.098 1.00 98.00 155 GLN A C 1
ATOM 1240 O O . GLN A 1 155 ? -3.247 6.342 12.115 1.00 98.00 155 GLN A O 1
ATOM 1245 N N . ILE A 1 156 ? -3.251 4.118 11.780 1.00 98.06 156 ILE A N 1
ATOM 1246 C CA . ILE A 1 156 ? -1.828 3.988 11.465 1.00 98.06 156 ILE A CA 1
ATOM 1247 C C . ILE A 1 156 ? -1.687 3.232 10.148 1.00 98.06 156 ILE A C 1
ATOM 1249 O O . ILE A 1 156 ? -2.203 2.123 10.006 1.00 98.06 156 ILE A O 1
ATOM 1253 N N . CYS A 1 157 ? -0.964 3.811 9.197 1.00 97.69 157 CYS A N 1
ATOM 1254 C CA . CYS A 1 157 ? -0.704 3.184 7.910 1.00 97.69 157 CYS A CA 1
ATOM 1255 C C . CYS A 1 157 ? 0.782 3.244 7.562 1.00 97.69 157 CYS A C 1
ATOM 1257 O O . CYS A 1 157 ? 1.414 4.289 7.710 1.00 97.69 157 CYS A O 1
ATOM 1259 N N . SER A 1 158 ? 1.325 2.136 7.070 1.00 96.12 158 SER A N 1
ATOM 1260 C CA . SER A 1 158 ? 2.649 2.081 6.457 1.00 96.12 158 SER A CA 1
ATOM 1261 C C . SER A 1 158 ? 2.538 1.435 5.085 1.00 96.12 158 SER A C 1
ATOM 1263 O O . SER A 1 158 ? 2.062 0.304 4.988 1.00 96.12 158 SER A O 1
ATOM 1265 N N . LEU A 1 159 ? 2.966 2.135 4.036 1.00 94.56 159 LEU A N 1
ATOM 1266 C CA . LEU A 1 159 ? 3.006 1.612 2.671 1.00 94.56 159 LEU A CA 1
ATOM 1267 C C . LEU A 1 159 ? 4.447 1.630 2.163 1.00 94.56 159 LEU A C 1
ATOM 1269 O O . LEU A 1 159 ? 5.095 2.676 2.152 1.00 94.56 159 LEU A O 1
ATOM 1273 N N . GLY A 1 160 ? 4.937 0.472 1.730 1.00 89.50 160 GLY A N 1
ATOM 1274 C CA . GLY A 1 160 ? 6.306 0.311 1.250 1.00 89.50 160 GLY A CA 1
ATOM 1275 C C . GLY A 1 160 ? 6.375 -0.296 -0.144 1.00 89.50 160 GLY A C 1
ATOM 1276 O O . GLY A 1 160 ? 5.656 -1.263 -0.403 1.00 89.50 160 GLY A O 1
ATOM 1277 N N . ASN A 1 161 ? 7.289 0.199 -0.986 1.00 85.38 161 ASN A N 1
ATOM 1278 C CA . ASN A 1 161 ? 7.630 -0.378 -2.294 1.00 85.38 161 ASN A CA 1
ATOM 1279 C C . ASN A 1 161 ? 6.490 -0.333 -3.335 1.00 85.38 161 ASN A C 1
ATOM 1281 O O . ASN A 1 161 ? 6.247 -1.304 -4.057 1.00 85.38 161 ASN A O 1
ATOM 1285 N N . PHE A 1 162 ? 5.779 0.790 -3.434 1.00 87.25 162 PHE A N 1
ATOM 1286 C CA . PHE A 1 162 ? 4.692 0.961 -4.406 1.00 87.25 162 PHE A CA 1
ATOM 1287 C C . PHE A 1 162 ? 4.965 2.101 -5.377 1.00 87.25 162 PHE A C 1
ATOM 1289 O O . PHE A 1 162 ? 5.496 3.136 -4.995 1.00 87.25 162 PHE A O 1
ATOM 1296 N N . VAL A 1 163 ? 4.484 1.947 -6.609 1.00 87.50 163 VAL A N 1
ATOM 1297 C CA . VAL A 1 163 ? 4.246 3.060 -7.532 1.00 87.50 163 VAL A CA 1
ATOM 1298 C C . VAL A 1 163 ? 2.748 3.112 -7.794 1.00 87.50 163 VAL A C 1
ATOM 1300 O O . VAL A 1 163 ? 2.164 2.096 -8.160 1.00 87.50 163 VAL A O 1
ATOM 1303 N N . VAL A 1 164 ? 2.107 4.261 -7.578 1.00 92.19 164 VAL A N 1
ATOM 1304 C CA . VAL A 1 164 ? 0.638 4.397 -7.621 1.00 92.19 164 VAL A CA 1
ATOM 1305 C C . VAL A 1 164 ? 0.197 5.622 -8.413 1.00 92.19 164 VAL A C 1
ATOM 1307 O O . VAL A 1 164 ? 0.968 6.559 -8.611 1.00 92.19 164 VAL A O 1
ATOM 1310 N N . TYR A 1 165 ? -1.065 5.666 -8.841 1.00 94.12 165 TYR A N 1
ATOM 1311 C CA . TYR A 1 165 ? -1.641 6.923 -9.313 1.00 94.12 165 TYR A CA 1
ATOM 1312 C C . TYR A 1 165 ? -1.991 7.831 -8.133 1.00 94.12 165 TYR A C 1
ATOM 1314 O O . TYR A 1 165 ? -2.562 7.385 -7.136 1.00 94.12 165 TYR A O 1
ATOM 1322 N N . GLU A 1 166 ? -1.738 9.132 -8.289 1.00 95.56 166 GLU A N 1
ATOM 1323 C CA . GLU A 1 166 ? -2.082 10.156 -7.293 1.00 95.56 166 GLU A CA 1
ATOM 1324 C C . GLU A 1 166 ? -3.552 10.057 -6.856 1.00 95.56 166 GLU A C 1
ATOM 1326 O O . GLU A 1 166 ? -3.855 10.068 -5.665 1.00 95.56 166 GLU A O 1
ATOM 1331 N N . ARG A 1 167 ? -4.474 9.882 -7.813 1.00 95.81 167 ARG A N 1
ATOM 1332 C CA . ARG A 1 167 ? -5.915 9.779 -7.535 1.00 95.81 167 ARG A CA 1
ATOM 1333 C C . ARG A 1 167 ? -6.262 8.618 -6.597 1.00 95.81 167 ARG A C 1
ATOM 1335 O O . ARG A 1 167 ? -7.158 8.766 -5.768 1.00 95.81 167 ARG A O 1
ATOM 1342 N N . ASP A 1 168 ? -5.572 7.487 -6.723 1.00 95.56 168 ASP A N 1
ATOM 1343 C CA . ASP A 1 168 ? -5.880 6.271 -5.969 1.00 95.56 168 ASP A CA 1
ATOM 1344 C C . ASP A 1 168 ? -5.345 6.409 -4.539 1.00 95.56 168 ASP A C 1
ATOM 1346 O O . ASP A 1 168 ? -6.051 6.079 -3.586 1.00 95.56 168 ASP A O 1
ATOM 1350 N N . LEU A 1 169 ? -4.164 7.022 -4.372 1.00 96.12 169 LEU A N 1
ATOM 1351 C CA . LEU A 1 169 ? -3.636 7.399 -3.058 1.00 96.12 169 LEU A CA 1
ATOM 1352 C C . LEU A 1 169 ? -4.526 8.429 -2.357 1.00 96.12 169 LEU A C 1
ATOM 1354 O O . LEU A 1 169 ? -4.885 8.243 -1.198 1.00 96.12 169 LEU A O 1
ATOM 1358 N N . LEU A 1 170 ? -4.935 9.492 -3.054 1.00 96.50 170 LEU A N 1
ATOM 1359 C CA . LEU A 1 170 ? -5.849 10.490 -2.494 1.00 96.50 170 LEU A CA 1
ATOM 1360 C C . LEU A 1 170 ? -7.183 9.863 -2.080 1.00 96.50 170 LEU A C 1
ATOM 1362 O O . LEU A 1 170 ? -7.730 10.217 -1.039 1.00 96.50 170 LEU A O 1
ATOM 1366 N N . THR A 1 171 ? -7.712 8.942 -2.887 1.00 96.31 171 THR A N 1
ATOM 1367 C CA . THR A 1 171 ? -8.959 8.228 -2.585 1.00 96.31 171 THR A CA 1
ATOM 1368 C C . THR A 1 171 ? -8.790 7.335 -1.359 1.00 96.31 171 THR A C 1
ATOM 1370 O O . THR A 1 171 ? -9.610 7.402 -0.448 1.00 96.31 171 THR A O 1
ATOM 1373 N N . PHE A 1 172 ? -7.700 6.566 -1.292 1.00 96.19 172 PHE A N 1
ATOM 1374 C CA . PHE A 1 172 ? -7.355 5.752 -0.128 1.00 96.19 172 PHE A CA 1
ATOM 1375 C C . PHE A 1 172 ? -7.293 6.592 1.156 1.00 96.19 172 PHE A C 1
ATOM 1377 O O . PHE A 1 172 ? -7.991 6.289 2.119 1.00 96.19 172 PHE A O 1
ATOM 1384 N N . LEU A 1 173 ? -6.533 7.693 1.143 1.00 95.88 173 LEU A N 1
ATOM 1385 C CA . LEU A 1 173 ? -6.373 8.570 2.307 1.00 95.88 173 LEU A CA 1
ATOM 1386 C C . LEU A 1 173 ? -7.701 9.214 2.731 1.00 95.88 173 LEU A C 1
ATOM 1388 O O . LEU A 1 173 ? -8.012 9.263 3.917 1.00 95.88 173 LEU A O 1
ATOM 1392 N N . LYS A 1 174 ? -8.531 9.651 1.775 1.00 94.94 174 LYS A N 1
ATOM 1393 C CA . LYS A 1 174 ? -9.859 10.224 2.064 1.00 94.94 174 LYS A CA 1
ATOM 1394 C C . LYS A 1 174 ? -10.843 9.205 2.644 1.00 94.94 174 LYS A C 1
ATOM 1396 O O . LYS A 1 174 ? -11.721 9.590 3.411 1.00 94.94 174 LYS A O 1
ATOM 1401 N N . HIS A 1 175 ? -10.703 7.925 2.301 1.00 94.25 175 HIS A N 1
ATOM 1402 C CA . HIS A 1 175 ? -11.492 6.839 2.890 1.00 94.25 175 HIS A CA 1
ATOM 1403 C C . HIS A 1 175 ? -11.007 6.409 4.284 1.00 94.25 175 HIS A C 1
ATOM 1405 O O . HIS A 1 175 ? -11.671 5.595 4.927 1.00 94.25 175 HIS A O 1
ATOM 1411 N N . SER A 1 176 ? -9.910 6.987 4.782 1.00 95.19 176 SER A N 1
ATOM 1412 C CA . SER A 1 176 ? -9.367 6.754 6.123 1.00 95.19 176 SER A CA 1
ATOM 1413 C C . SER A 1 176 ? -9.309 8.061 6.931 1.00 95.19 176 SER A C 1
ATOM 1415 O O . SER A 1 176 ? -8.227 8.546 7.255 1.00 95.19 176 SER A O 1
ATOM 1417 N N . PRO A 1 177 ? -10.466 8.651 7.294 1.00 94.44 177 PRO A N 1
ATOM 1418 C CA . PRO A 1 177 ? -10.531 9.966 7.943 1.00 94.44 177 PRO A CA 1
ATOM 1419 C C . PRO A 1 177 ? -9.950 9.995 9.365 1.00 94.44 177 PRO A C 1
ATOM 1421 O O . PRO A 1 177 ? -9.713 11.072 9.905 1.00 94.44 177 PRO A O 1
ATOM 1424 N N . LEU A 1 178 ? -9.751 8.831 9.990 1.00 96.50 178 LEU A N 1
ATOM 1425 C CA . LEU A 1 178 ? -9.164 8.708 11.325 1.00 96.50 178 LEU A CA 1
ATOM 1426 C C . LEU A 1 178 ? -7.643 8.511 11.298 1.00 96.50 178 LEU A C 1
ATOM 1428 O O . LEU A 1 178 ? -7.047 8.336 12.362 1.00 96.50 178 LEU A O 1
ATOM 1432 N N . LEU A 1 179 ? -7.015 8.543 10.119 1.00 97.06 179 LEU A N 1
ATOM 1433 C CA . LEU A 1 179 ? -5.583 8.324 9.968 1.00 97.06 179 LEU A CA 1
ATOM 1434 C C . LEU A 1 179 ? -4.798 9.420 10.700 1.00 97.06 179 LEU A C 1
ATOM 1436 O O . LEU A 1 179 ? -4.933 10.603 10.408 1.00 97.06 179 LEU A O 1
ATOM 1440 N N . ARG A 1 180 ? -3.958 9.020 11.655 1.00 96.50 180 ARG A N 1
ATOM 1441 C CA . ARG A 1 180 ? -3.094 9.913 12.445 1.00 96.50 180 ARG A CA 1
ATOM 1442 C C . ARG A 1 180 ? -1.619 9.722 12.144 1.00 96.50 180 ARG A C 1
ATOM 1444 O O . ARG A 1 180 ? -0.839 10.641 12.368 1.00 96.50 180 ARG A O 1
ATOM 1451 N N . SER A 1 181 ? -1.234 8.543 11.666 1.00 97.69 181 SER A N 1
ATOM 1452 C CA . SER A 1 181 ? 0.152 8.214 11.358 1.00 97.69 181 SER A CA 1
ATOM 1453 C C . SER A 1 181 ? 0.266 7.613 9.966 1.00 97.69 181 SER A C 1
ATOM 1455 O O . SER A 1 181 ? -0.416 6.630 9.664 1.00 97.69 181 SER A O 1
ATOM 1457 N N . LEU A 1 182 ? 1.126 8.198 9.132 1.00 97.69 182 LEU A N 1
ATOM 1458 C CA . LEU A 1 182 ? 1.428 7.689 7.800 1.00 97.69 182 LEU A CA 1
ATOM 1459 C C . LEU A 1 182 ? 2.934 7.539 7.607 1.00 97.69 182 LEU A C 1
ATOM 1461 O O . LEU A 1 182 ? 3.683 8.514 7.695 1.00 97.69 182 LEU A O 1
ATOM 1465 N N . THR A 1 183 ? 3.336 6.323 7.252 1.00 97.06 183 THR A N 1
ATOM 1466 C CA . THR A 1 183 ? 4.683 6.006 6.790 1.00 97.06 183 THR A CA 1
ATOM 1467 C C . THR A 1 183 ? 4.648 5.626 5.313 1.00 97.06 183 THR A C 1
ATOM 1469 O O . THR A 1 183 ? 3.874 4.754 4.921 1.00 97.06 183 THR A O 1
ATOM 1472 N N . LEU A 1 184 ? 5.487 6.257 4.494 1.00 95.50 184 LEU A N 1
ATOM 1473 C CA . LEU A 1 184 ? 5.698 5.891 3.092 1.00 95.50 184 LEU A CA 1
ATOM 1474 C C . LEU A 1 184 ? 7.186 5.615 2.885 1.00 95.50 184 LEU A C 1
ATOM 1476 O O . LEU A 1 184 ? 8.006 6.473 3.196 1.00 95.50 184 LEU A O 1
ATOM 1480 N N . HIS A 1 185 ? 7.526 4.437 2.371 1.00 90.00 185 HIS A N 1
ATOM 1481 C CA . HIS A 1 185 ? 8.913 4.031 2.146 1.00 90.00 185 HIS A CA 1
ATOM 1482 C C . HIS A 1 185 ? 9.095 3.518 0.719 1.00 90.00 185 HIS A C 1
ATOM 1484 O O . HIS A 1 185 ? 8.350 2.629 0.300 1.00 90.00 185 HIS A O 1
ATOM 1490 N N . ASN A 1 186 ? 10.079 4.045 -0.013 1.00 84.88 186 ASN A N 1
ATOM 1491 C CA . ASN A 1 186 ? 10.328 3.682 -1.411 1.00 84.88 186 ASN A CA 1
ATOM 1492 C C . ASN A 1 186 ? 9.019 3.714 -2.226 1.00 84.88 186 ASN A C 1
ATOM 1494 O O . ASN A 1 186 ? 8.518 2.691 -2.707 1.00 84.88 186 ASN A O 1
ATOM 1498 N N . PHE A 1 187 ? 8.389 4.890 -2.252 1.00 90.19 187 PHE A N 1
ATOM 1499 C CA . PHE A 1 187 ? 7.010 5.061 -2.706 1.00 90.19 187 PHE A CA 1
ATOM 1500 C C . PHE A 1 187 ? 6.921 6.132 -3.796 1.00 90.19 187 PHE A C 1
ATOM 1502 O O . PHE A 1 187 ? 7.349 7.269 -3.610 1.00 90.19 187 PHE A O 1
ATOM 1509 N N . GLY A 1 188 ? 6.339 5.793 -4.942 1.00 91.06 188 GLY A N 1
ATOM 1510 C CA . GLY A 1 188 ? 6.291 6.651 -6.121 1.00 91.06 188 GLY A CA 1
ATOM 1511 C C . GLY A 1 188 ? 4.884 7.005 -6.584 1.00 91.06 188 GLY A C 1
ATOM 1512 O O . GLY A 1 188 ? 3.945 6.215 -6.468 1.00 91.06 188 GLY A O 1
ATOM 1513 N N . LEU A 1 189 ? 4.755 8.185 -7.186 1.00 92.12 189 LEU A N 1
ATOM 1514 C CA . LEU A 1 189 ? 3.618 8.533 -8.032 1.00 92.12 189 LEU A CA 1
ATOM 1515 C C . LEU A 1 189 ? 3.957 8.257 -9.500 1.00 92.12 189 LEU A C 1
ATOM 1517 O O . LEU A 1 189 ? 5.039 8.608 -9.964 1.00 92.12 189 LEU A O 1
ATOM 1521 N N . GLN A 1 190 ? 3.013 7.672 -10.237 1.00 88.56 190 GLN A N 1
ATOM 1522 C CA . GLN A 1 190 ? 3.082 7.511 -11.694 1.00 88.56 190 GLN A CA 1
ATOM 1523 C C . GLN A 1 190 ? 3.313 8.855 -12.410 1.00 88.56 190 GLN A C 1
ATOM 1525 O O . GLN A 1 190 ? 3.006 9.926 -11.873 1.00 88.56 190 GLN A O 1
ATOM 1530 N N . HIS A 1 191 ? 3.821 8.809 -13.648 1.00 82.69 191 HIS A N 1
ATOM 1531 C CA . HIS A 1 191 ? 4.054 10.017 -14.446 1.00 82.69 191 HIS A CA 1
ATOM 1532 C C . HIS A 1 191 ? 2.801 10.902 -14.527 1.00 82.69 191 HIS A C 1
ATOM 1534 O O . HIS A 1 191 ? 1.703 10.436 -14.832 1.00 82.69 191 HIS A O 1
ATOM 1540 N N . GLY A 1 192 ? 2.986 12.198 -14.267 1.00 83.88 192 GLY A N 1
ATOM 1541 C CA . GLY A 1 192 ? 1.908 13.190 -14.242 1.00 83.88 192 GLY A CA 1
ATOM 1542 C C . GLY A 1 192 ? 1.218 13.364 -12.885 1.00 83.88 192 GLY A C 1
ATOM 1543 O O . GLY A 1 192 ? 0.425 14.291 -12.755 1.00 83.88 192 GLY A O 1
ATOM 1544 N N . GLY A 1 193 ? 1.523 12.532 -11.882 1.00 89.06 193 GLY A N 1
ATOM 1545 C CA . GLY A 1 193 ? 1.095 12.758 -10.499 1.00 89.06 193 GLY A CA 1
ATOM 1546 C C . GLY A 1 193 ? 1.904 13.855 -9.799 1.00 89.06 193 GLY A C 1
ATOM 1547 O O . GLY A 1 193 ? 3.065 14.088 -10.142 1.00 89.06 193 GLY A O 1
ATOM 1548 N N . ALA A 1 194 ? 1.293 14.507 -8.809 1.00 92.75 194 ALA A N 1
ATOM 1549 C CA . ALA A 1 194 ? 1.904 15.569 -8.014 1.00 92.75 194 ALA A CA 1
ATOM 1550 C C . ALA A 1 194 ? 1.721 15.348 -6.503 1.00 92.75 194 ALA A C 1
ATOM 1552 O O . ALA A 1 194 ? 0.609 15.158 -6.002 1.00 92.75 194 ALA A O 1
ATOM 1553 N N . TRP A 1 195 ? 2.819 15.453 -5.752 1.00 95.31 195 TRP A N 1
ATOM 1554 C CA . TRP A 1 195 ? 2.808 15.283 -4.297 1.00 95.31 195 TRP A CA 1
ATOM 1555 C C . TRP A 1 195 ? 2.101 16.414 -3.541 1.00 95.31 195 TRP A C 1
ATOM 1557 O O . TRP A 1 195 ? 1.553 16.178 -2.465 1.00 95.31 195 TRP A O 1
ATOM 1567 N N . ASP A 1 196 ? 2.018 17.615 -4.118 1.00 94.88 196 ASP A N 1
ATOM 1568 C CA . ASP A 1 196 ? 1.397 18.782 -3.475 1.00 94.88 196 ASP A CA 1
ATOM 1569 C C . ASP A 1 196 ? -0.035 18.521 -3.002 1.00 94.88 196 ASP A C 1
ATOM 1571 O O . ASP A 1 196 ? -0.443 18.980 -1.936 1.00 94.88 196 ASP A O 1
ATOM 1575 N N . ASN A 1 197 ? -0.825 17.786 -3.785 1.00 94.38 197 ASN A N 1
ATOM 1576 C CA . ASN A 1 197 ? -2.210 17.485 -3.429 1.00 94.38 197 ASN A CA 1
ATOM 1577 C C . ASN A 1 197 ? -2.305 16.458 -2.302 1.00 94.38 197 ASN A C 1
ATOM 1579 O O . ASN A 1 197 ? -3.227 16.529 -1.491 1.00 94.38 197 ASN A O 1
ATOM 1583 N N . VAL A 1 198 ? -1.350 15.530 -2.237 1.00 95.62 198 VAL A N 1
ATOM 1584 C CA . VAL A 1 198 ? -1.246 14.535 -1.167 1.00 95.62 198 VAL A CA 1
ATOM 1585 C C . VAL A 1 198 ? -0.828 15.225 0.130 1.00 95.62 198 VAL A C 1
ATOM 1587 O O . VAL A 1 198 ? -1.489 15.066 1.152 1.00 95.62 198 VAL A O 1
ATOM 1590 N N . PHE A 1 199 ? 0.207 16.065 0.085 1.00 95.69 199 PHE A N 1
ATOM 1591 C CA . PHE A 1 199 ? 0.728 16.770 1.257 1.00 95.69 199 PHE A CA 1
ATOM 1592 C C . PHE A 1 199 ? -0.271 17.754 1.872 1.00 95.69 199 PHE A C 1
ATOM 1594 O O . PHE A 1 199 ? -0.331 17.869 3.096 1.00 95.69 199 PHE A O 1
ATOM 1601 N N . LYS A 1 200 ? -1.123 18.392 1.058 1.00 93.81 200 LYS A N 1
ATOM 1602 C CA . LYS A 1 200 ? -2.212 19.266 1.535 1.00 93.81 200 LYS A CA 1
ATOM 1603 C C . LYS A 1 200 ? -3.238 18.563 2.427 1.00 93.81 200 LYS A C 1
ATOM 1605 O O . LYS A 1 200 ? -3.967 19.251 3.135 1.00 93.81 200 LYS A O 1
ATOM 1610 N N . LEU A 1 201 ? -3.331 17.231 2.390 1.00 92.75 201 LEU A N 1
ATOM 1611 C CA . LEU A 1 201 ? -4.252 16.491 3.256 1.00 92.75 201 LEU A CA 1
ATOM 1612 C C . LEU A 1 201 ? -3.787 16.447 4.716 1.00 92.75 201 LEU A C 1
ATOM 1614 O O . LEU A 1 201 ? -4.611 16.227 5.600 1.00 92.75 201 LEU A O 1
ATOM 1618 N N . PHE A 1 202 ? -2.495 16.652 4.987 1.00 92.62 202 PHE A N 1
ATOM 1619 C CA . PHE A 1 202 ? -1.939 16.413 6.314 1.00 92.62 202 PHE A CA 1
ATOM 1620 C C . PHE A 1 202 ? -1.737 17.701 7.108 1.00 92.62 202 PHE A C 1
ATOM 1622 O O . PHE A 1 202 ? -0.840 18.497 6.829 1.00 92.62 202 PHE A O 1
ATOM 1629 N N . THR A 1 203 ? -2.490 17.829 8.192 1.00 89.06 203 THR A N 1
ATOM 1630 C CA . THR A 1 203 ? -2.361 18.885 9.205 1.00 89.06 203 THR A CA 1
ATOM 1631 C C . THR A 1 203 ? -1.357 18.521 10.306 1.00 89.06 203 THR A C 1
ATOM 1633 O O . THR A 1 203 ? -0.837 17.402 10.350 1.00 89.06 203 THR A O 1
ATOM 1636 N N . ASP A 1 204 ? -1.127 19.447 11.232 1.00 86.44 204 ASP A N 1
ATOM 1637 C CA . ASP A 1 204 ? -0.331 19.276 12.454 1.00 86.44 204 ASP A CA 1
ATOM 1638 C C . ASP A 1 204 ? -0.807 18.133 13.370 1.00 86.44 204 ASP A C 1
ATOM 1640 O O . ASP A 1 204 ? -0.042 17.636 14.193 1.00 86.44 204 ASP A O 1
ATOM 1644 N N . GLU A 1 205 ? -2.033 17.639 13.195 1.00 90.62 205 GLU A N 1
ATOM 1645 C CA . GLU A 1 205 ? -2.539 16.464 13.912 1.00 90.62 205 GLU A CA 1
ATOM 1646 C C . GLU A 1 205 ? -1.894 15.136 13.460 1.00 90.62 205 GLU A C 1
ATOM 1648 O O . GLU A 1 205 ? -2.077 14.109 14.118 1.00 90.62 205 GLU A O 1
ATOM 1653 N N . HIS A 1 206 ? -1.139 15.137 12.354 1.00 93.88 206 HIS A N 1
ATOM 1654 C CA . HIS A 1 206 ? -0.575 13.929 11.751 1.00 93.88 206 HIS A CA 1
ATOM 1655 C C . HIS A 1 206 ? 0.906 13.745 12.085 1.00 93.88 206 HIS A C 1
ATOM 1657 O O . HIS A 1 206 ? 1.718 14.655 11.906 1.00 93.88 206 HIS A O 1
ATOM 1663 N N . THR A 1 207 ? 1.262 12.520 12.466 1.00 95.44 207 THR A N 1
ATOM 1664 C CA . THR A 1 207 ? 2.643 12.032 12.465 1.00 95.44 207 THR A CA 1
ATOM 1665 C C . THR A 1 207 ? 2.978 11.481 11.080 1.00 95.44 207 THR A C 1
ATOM 1667 O O . THR A 1 207 ? 2.258 10.629 10.561 1.00 95.44 207 THR A O 1
ATOM 1670 N N . LEU A 1 208 ? 4.060 11.962 10.472 1.00 95.81 208 LEU A N 1
ATOM 1671 C CA . LEU A 1 208 ? 4.467 11.576 9.121 1.00 95.81 208 LEU A CA 1
ATOM 1672 C C . LEU A 1 208 ? 5.905 11.069 9.111 1.00 95.81 208 LEU A C 1
ATOM 1674 O O . LEU A 1 208 ? 6.782 11.670 9.735 1.00 95.81 208 LEU A O 1
ATOM 1678 N N . HIS A 1 209 ? 6.142 10.005 8.350 1.00 94.94 209 HIS A N 1
ATOM 1679 C CA . HIS A 1 209 ? 7.478 9.529 8.023 1.00 94.94 209 HIS A CA 1
ATOM 1680 C C . HIS A 1 209 ? 7.543 9.132 6.551 1.00 94.94 209 HIS A C 1
ATOM 1682 O O . HIS A 1 209 ? 6.954 8.136 6.141 1.00 94.94 209 HIS A O 1
ATOM 1688 N N . PHE A 1 210 ? 8.254 9.906 5.746 1.00 94.69 210 PHE A N 1
ATOM 1689 C CA . PHE A 1 210 ? 8.462 9.597 4.339 1.00 94.69 210 PHE A CA 1
ATOM 1690 C C . PHE A 1 210 ? 9.931 9.315 4.094 1.00 94.69 210 PHE A C 1
ATOM 1692 O O . PHE A 1 210 ? 10.779 10.034 4.609 1.00 94.69 210 PHE A O 1
ATOM 1699 N N . GLU A 1 211 ? 10.223 8.292 3.311 1.00 89.88 211 GLU A N 1
ATOM 1700 C CA . GLU A 1 211 ? 11.575 7.913 2.924 1.00 89.88 211 GLU A CA 1
ATOM 1701 C C . GLU A 1 211 ? 11.552 7.480 1.462 1.00 89.88 211 GLU A C 1
ATOM 1703 O O . GLU A 1 211 ? 10.718 6.661 1.069 1.00 89.88 211 GLU A O 1
ATOM 1708 N N . ASP A 1 212 ? 12.457 8.045 0.665 1.00 87.62 212 ASP A N 1
ATOM 1709 C CA . ASP A 1 212 ? 12.622 7.730 -0.754 1.00 87.62 212 ASP A CA 1
ATOM 1710 C C . ASP A 1 212 ? 11.297 7.833 -1.538 1.00 87.62 212 ASP A C 1
ATOM 1712 O O . ASP A 1 212 ? 10.713 6.843 -1.985 1.00 87.62 212 ASP A O 1
ATOM 1716 N N . LEU A 1 213 ? 10.788 9.064 -1.677 1.00 92.06 213 LEU A N 1
ATOM 1717 C CA . LEU A 1 213 ? 9.594 9.340 -2.478 1.00 92.06 213 LEU A CA 1
ATOM 1718 C C . LEU A 1 213 ? 9.940 9.696 -3.927 1.00 92.06 213 LEU A C 1
ATOM 1720 O O . LEU A 1 213 ? 10.898 10.422 -4.186 1.00 92.06 213 LEU A O 1
ATOM 1724 N N . TYR A 1 214 ? 9.115 9.247 -4.873 1.00 89.00 214 TYR A N 1
ATOM 1725 C CA . TYR A 1 214 ? 9.357 9.437 -6.307 1.00 89.00 214 TYR A CA 1
ATOM 1726 C C . TYR A 1 214 ? 8.189 10.121 -7.023 1.00 89.00 214 TYR A C 1
ATOM 1728 O O . TYR A 1 214 ? 7.022 9.947 -6.666 1.00 89.00 214 TYR A O 1
ATOM 1736 N N . GLN A 1 215 ? 8.501 10.885 -8.068 1.00 88.75 215 GLN A N 1
ATOM 1737 C CA . GLN A 1 215 ? 7.548 11.419 -9.037 1.00 88.75 215 GLN A CA 1
ATOM 1738 C C . GLN A 1 215 ? 7.964 10.986 -10.448 1.00 88.75 215 GLN A C 1
ATOM 1740 O O . GLN A 1 215 ? 8.958 11.471 -10.998 1.00 88.75 215 GLN A O 1
ATOM 1745 N N . GLY A 1 216 ? 7.207 10.054 -11.032 1.00 83.75 216 GLY A N 1
ATOM 1746 C CA . GLY A 1 216 ? 7.705 9.223 -12.127 1.00 83.75 216 GLY A CA 1
ATOM 1747 C C . GLY A 1 216 ? 8.955 8.472 -11.667 1.00 83.75 216 GLY A C 1
ATOM 1748 O O . GLY A 1 216 ? 8.998 7.958 -10.553 1.00 83.75 216 GLY A O 1
ATOM 1749 N N . ASP A 1 217 ? 10.009 8.517 -12.475 1.00 78.69 217 ASP A N 1
ATOM 1750 C CA . ASP A 1 217 ? 11.289 7.866 -12.160 1.00 78.69 217 ASP A CA 1
ATOM 1751 C C . ASP A 1 217 ? 12.237 8.738 -11.321 1.00 78.69 217 ASP A C 1
ATOM 1753 O O . ASP A 1 217 ? 13.401 8.394 -11.110 1.00 78.69 217 ASP A O 1
ATOM 1757 N N . ARG A 1 218 ? 11.785 9.916 -10.875 1.00 82.81 218 ARG A N 1
ATOM 1758 C CA . ARG A 1 218 ? 12.649 10.906 -10.227 1.00 82.81 218 ARG A CA 1
ATOM 1759 C C . ARG A 1 218 ? 12.403 10.941 -8.730 1.00 82.81 218 ARG A C 1
ATOM 1761 O O . ARG A 1 218 ? 11.285 11.200 -8.296 1.00 82.81 218 ARG A O 1
ATOM 1768 N N . LEU A 1 219 ? 13.464 10.737 -7.957 1.00 85.25 219 LEU A N 1
ATOM 1769 C CA . LEU A 1 219 ? 13.459 10.938 -6.511 1.00 85.25 219 LEU A CA 1
ATOM 1770 C C . LEU A 1 219 ? 13.187 12.415 -6.185 1.00 85.25 219 LEU A C 1
ATOM 1772 O O . LEU A 1 219 ? 13.761 13.299 -6.825 1.00 85.25 219 LEU A O 1
ATOM 1776 N N . ILE A 1 220 ? 12.346 12.675 -5.188 1.00 89.56 220 ILE A N 1
ATOM 1777 C CA . ILE A 1 220 ? 12.131 14.019 -4.644 1.00 89.56 220 ILE A CA 1
ATOM 1778 C C . ILE A 1 220 ? 13.003 14.237 -3.406 1.00 89.56 220 ILE A C 1
ATOM 1780 O O . ILE A 1 220 ? 13.339 13.290 -2.694 1.00 89.56 220 ILE A O 1
ATOM 1784 N N . LEU A 1 221 ? 13.343 15.492 -3.134 1.00 90.00 221 LEU A N 1
ATOM 1785 C CA . LEU A 1 221 ? 14.073 15.910 -1.943 1.00 90.00 221 LEU A CA 1
ATOM 1786 C C . LEU A 1 221 ? 13.233 16.901 -1.144 1.00 90.00 221 LEU A C 1
ATOM 1788 O O . LEU A 1 221 ? 12.560 17.756 -1.716 1.00 90.00 221 LEU A O 1
ATOM 1792 N N . PHE A 1 222 ? 13.285 16.790 0.177 1.00 90.88 222 PHE A N 1
ATOM 1793 C CA . PHE A 1 222 ? 12.580 17.666 1.098 1.00 90.88 222 PHE A CA 1
ATOM 1794 C C . PHE A 1 222 ? 13.459 18.849 1.505 1.00 90.88 222 PHE A C 1
ATOM 1796 O O . PHE A 1 222 ? 14.591 18.686 1.963 1.00 90.88 222 PHE A O 1
ATOM 1803 N N . ASP A 1 223 ? 12.905 20.053 1.390 1.00 88.69 223 ASP A N 1
ATOM 1804 C CA . ASP A 1 223 ? 13.573 21.296 1.793 1.00 88.69 223 ASP A CA 1
ATOM 1805 C C . ASP A 1 223 ? 13.490 21.529 3.306 1.00 88.69 223 ASP A C 1
ATOM 1807 O O . ASP A 1 223 ? 14.263 22.297 3.874 1.00 88.69 223 ASP A O 1
ATOM 1811 N N . ASN A 1 224 ? 12.556 20.854 3.978 1.00 87.88 224 ASN A N 1
ATOM 1812 C CA . ASN A 1 224 ? 12.330 20.951 5.414 1.00 87.88 224 ASN A CA 1
ATOM 1813 C C . ASN A 1 224 ? 11.936 19.597 6.016 1.00 87.88 224 ASN A C 1
ATOM 1815 O O . ASN A 1 224 ? 11.760 18.622 5.294 1.00 87.88 224 ASN A O 1
ATOM 1819 N N . GLY A 1 225 ? 11.846 19.528 7.349 1.00 79.50 225 GLY A N 1
ATOM 1820 C CA . GLY A 1 225 ? 11.449 18.313 8.076 1.00 79.50 225 GLY A CA 1
ATOM 1821 C C . GLY A 1 225 ? 12.354 17.100 7.842 1.00 79.50 225 GLY A C 1
ATOM 1822 O O . GLY A 1 225 ? 11.970 15.986 8.184 1.00 79.50 225 GLY A O 1
ATOM 1823 N N . HIS A 1 226 ? 13.532 17.296 7.251 1.00 74.94 226 HIS A N 1
ATOM 1824 C CA . HIS A 1 226 ? 14.471 16.228 6.956 1.00 74.94 226 HIS A CA 1
ATOM 1825 C C . HIS A 1 226 ? 15.396 15.921 8.131 1.00 74.94 226 HIS A C 1
ATOM 1827 O O . HIS A 1 226 ? 15.621 16.750 9.015 1.00 74.94 226 HIS A O 1
ATOM 1833 N N . ASP A 1 227 ? 15.910 14.692 8.156 1.00 68.75 227 ASP A N 1
ATOM 1834 C CA . ASP A 1 227 ? 16.802 14.238 9.217 1.00 68.75 227 ASP A CA 1
ATOM 1835 C C . ASP A 1 227 ? 18.231 14.747 8.968 1.00 68.75 227 ASP A C 1
ATOM 1837 O O . ASP A 1 227 ? 18.976 14.193 8.162 1.00 68.75 227 ASP A O 1
ATOM 1841 N N . ASN A 1 228 ? 18.617 15.808 9.678 1.00 64.31 228 ASN A N 1
ATOM 1842 C CA . ASN A 1 228 ? 19.950 16.417 9.583 1.00 64.31 228 ASN A CA 1
ATOM 1843 C C . ASN A 1 228 ? 21.074 15.555 10.180 1.00 64.31 228 ASN A C 1
ATOM 1845 O O . ASN A 1 228 ? 22.227 15.975 10.164 1.00 64.31 228 ASN A O 1
ATOM 1849 N N . THR A 1 229 ? 20.763 14.387 10.752 1.00 57.25 229 THR A N 1
ATOM 1850 C CA . THR A 1 229 ? 21.774 13.522 11.381 1.00 57.25 229 THR A CA 1
ATOM 1851 C C . THR A 1 229 ? 22.580 12.692 10.382 1.00 57.25 229 THR A C 1
ATOM 1853 O O . THR A 1 229 ? 23.602 12.120 10.757 1.00 57.25 229 THR A O 1
ATOM 1856 N N . CYS A 1 230 ? 22.161 12.632 9.114 1.00 54.06 230 CYS A N 1
ATOM 1857 C CA . CYS A 1 230 ? 22.921 11.976 8.058 1.00 54.06 230 CYS A CA 1
ATOM 1858 C C . CYS A 1 230 ? 23.847 13.003 7.384 1.00 54.06 230 CYS A C 1
ATOM 1860 O O . CYS A 1 230 ? 23.379 13.904 6.696 1.00 54.06 230 CYS A O 1
ATOM 1862 N N . GLU A 1 231 ? 25.159 12.889 7.606 1.00 50.00 231 GLU A N 1
ATOM 1863 C CA . GLU A 1 231 ? 26.177 13.752 6.974 1.00 50.00 231 GLU A CA 1
ATOM 1864 C C . GLU A 1 231 ? 26.633 13.234 5.597 1.00 50.00 231 GLU A C 1
ATOM 1866 O O . GLU A 1 231 ? 27.440 13.878 4.927 1.00 50.00 231 GLU A O 1
ATOM 1871 N N . ASP A 1 232 ? 26.125 12.079 5.155 1.00 53.16 232 ASP A N 1
ATOM 1872 C CA . ASP A 1 232 ? 26.517 11.485 3.880 1.00 53.16 232 ASP A CA 1
ATOM 1873 C C . ASP A 1 232 ? 25.950 12.298 2.703 1.00 53.16 232 ASP A C 1
ATOM 1875 O O . ASP A 1 232 ? 24.747 12.563 2.604 1.00 53.16 232 ASP A O 1
ATOM 1879 N N . CYS A 1 233 ? 26.825 12.698 1.781 1.00 51.41 233 CYS A N 1
ATOM 1880 C CA . CYS A 1 233 ? 26.452 13.468 0.597 1.00 51.41 233 CYS A CA 1
ATOM 1881 C C . CYS A 1 233 ? 26.078 12.543 -0.569 1.00 51.41 233 CYS A C 1
ATOM 1883 O O . CYS A 1 233 ? 26.791 11.592 -0.888 1.00 51.41 233 CYS A O 1
ATOM 1885 N N . LEU A 1 234 ? 24.982 12.864 -1.258 1.00 53.62 234 LEU A N 1
ATOM 1886 C CA . LEU A 1 234 ? 24.578 12.217 -2.514 1.00 53.62 234 LEU A CA 1
ATOM 1887 C C . LEU A 1 234 ? 25.426 12.669 -3.708 1.00 53.62 234 LEU A C 1
ATOM 1889 O O . LEU A 1 234 ? 25.672 11.892 -4.630 1.00 53.62 234 LEU A O 1
ATOM 1893 N N . ALA A 1 235 ? 25.830 13.937 -3.666 1.00 54.06 235 ALA A N 1
ATOM 1894 C CA . ALA A 1 235 ? 26.725 14.658 -4.565 1.00 54.06 235 ALA A CA 1
ATOM 1895 C C . ALA A 1 235 ? 27.126 15.977 -3.866 1.00 54.06 235 ALA A C 1
ATOM 1897 O O . ALA A 1 235 ? 26.564 16.304 -2.815 1.00 54.06 235 ALA A O 1
ATOM 1898 N N . ASP A 1 236 ? 28.052 16.754 -4.439 1.00 49.28 236 ASP A N 1
ATOM 1899 C CA . ASP A 1 236 ? 28.380 18.095 -3.928 1.00 49.28 236 ASP A CA 1
ATOM 1900 C C . ASP A 1 236 ? 27.105 18.953 -3.813 1.00 49.28 236 ASP A C 1
ATOM 1902 O O . ASP A 1 236 ? 26.463 19.281 -4.811 1.00 49.28 236 ASP A O 1
ATOM 1906 N N . GLY A 1 237 ? 26.730 19.301 -2.577 1.00 52.69 237 GLY A N 1
ATOM 1907 C CA . GLY A 1 237 ? 25.562 20.134 -2.272 1.00 52.69 237 GLY A CA 1
ATOM 1908 C C . GLY A 1 237 ? 24.235 19.400 -2.030 1.00 52.69 237 GLY A C 1
ATOM 1909 O O . GLY A 1 237 ? 23.239 20.082 -1.805 1.00 52.69 237 GLY A O 1
ATOM 1910 N N . LEU A 1 238 ? 24.192 18.058 -2.035 1.00 58.94 238 LEU A N 1
ATOM 1911 C CA . LEU A 1 238 ? 22.978 17.271 -1.750 1.00 58.94 238 LEU A CA 1
ATOM 1912 C C . LEU A 1 238 ? 23.169 16.351 -0.539 1.00 58.94 238 LEU A C 1
ATOM 1914 O O . LEU A 1 238 ? 24.054 15.494 -0.544 1.00 58.94 238 LEU A O 1
ATOM 1918 N N . ASN A 1 239 ? 22.308 16.486 0.472 1.00 64.12 239 ASN A N 1
ATOM 1919 C CA . ASN A 1 239 ? 22.380 15.721 1.718 1.00 64.12 239 ASN A CA 1
ATOM 1920 C C . ASN A 1 239 ? 21.445 14.490 1.667 1.00 64.12 239 ASN A C 1
ATOM 1922 O O . ASN A 1 239 ? 20.271 14.608 1.311 1.00 64.12 239 ASN A O 1
ATOM 1926 N N . MET A 1 240 ? 21.948 13.303 2.038 1.00 66.50 240 MET A N 1
ATOM 1927 C CA . MET A 1 240 ? 21.170 12.054 2.146 1.00 66.50 240 MET A CA 1
ATOM 1928 C C . MET A 1 240 ? 19.924 12.188 3.030 1.00 66.50 240 MET A C 1
ATOM 1930 O O . MET A 1 240 ? 18.885 11.600 2.723 1.00 66.50 240 MET A O 1
ATOM 1934 N N . GLY A 1 241 ? 19.998 12.996 4.088 1.00 68.81 241 GLY A N 1
ATOM 1935 C CA . GLY A 1 241 ? 18.892 13.297 4.990 1.00 68.81 241 GLY A CA 1
ATOM 1936 C C . GLY A 1 241 ? 17.673 13.884 4.281 1.00 68.81 241 GLY A C 1
ATOM 1937 O O . GLY A 1 241 ? 16.550 13.573 4.670 1.00 68.81 241 GLY A O 1
ATOM 1938 N N . GLN A 1 242 ? 17.862 14.630 3.183 1.00 80.50 242 GLN A N 1
ATOM 1939 C CA . GLN A 1 242 ? 16.778 15.269 2.417 1.00 80.50 242 GLN A CA 1
ATOM 1940 C C . GLN A 1 242 ? 15.847 14.274 1.715 1.00 80.50 242 GLN A C 1
ATOM 1942 O O . GLN A 1 242 ? 14.816 14.670 1.184 1.00 80.50 242 GLN A O 1
ATOM 1947 N N . ARG A 1 243 ? 16.180 12.983 1.701 1.00 84.56 243 ARG A N 1
ATOM 1948 C CA . ARG A 1 243 ? 15.303 11.912 1.194 1.00 84.56 243 ARG A CA 1
ATOM 1949 C C . ARG A 1 243 ? 14.268 11.459 2.208 1.00 84.56 243 ARG A C 1
ATOM 1951 O O . ARG A 1 243 ? 13.317 10.764 1.859 1.00 84.56 243 ARG A O 1
ATOM 1958 N N . THR A 1 244 ? 14.502 11.810 3.466 1.00 87.50 244 THR A N 1
ATOM 1959 C CA . THR A 1 244 ? 13.645 11.463 4.584 1.00 87.50 244 THR A CA 1
ATOM 1960 C C . THR A 1 244 ? 12.917 12.714 5.039 1.00 87.50 244 THR A C 1
ATOM 1962 O O . THR A 1 244 ? 13.542 13.747 5.242 1.00 87.50 244 THR A O 1
ATOM 1965 N N . TYR A 1 245 ? 11.612 12.618 5.245 1.00 91.62 245 TYR A N 1
ATOM 1966 C CA . TYR A 1 245 ? 10.811 13.632 5.915 1.00 91.62 245 TYR A CA 1
ATOM 1967 C C . TYR A 1 245 ? 10.214 13.035 7.179 1.00 91.62 245 TYR A C 1
ATOM 1969 O O . TYR A 1 245 ? 9.623 11.954 7.146 1.00 91.62 245 TYR A O 1
ATOM 1977 N N . ARG A 1 246 ? 10.334 13.742 8.298 1.00 92.00 246 ARG A N 1
ATOM 1978 C CA . ARG A 1 246 ? 9.720 13.375 9.570 1.00 92.00 246 ARG A CA 1
ATOM 1979 C C . ARG A 1 246 ? 8.995 14.569 10.156 1.00 92.00 246 ARG A C 1
ATOM 1981 O O . ARG A 1 246 ? 9.559 15.651 10.300 1.00 92.00 246 ARG A O 1
ATOM 1988 N N . ARG A 1 247 ? 7.752 14.334 10.562 1.00 91.31 247 ARG A N 1
ATOM 1989 C CA . ARG A 1 247 ? 6.946 15.304 11.299 1.00 91.31 247 ARG A CA 1
ATOM 1990 C C . ARG A 1 247 ? 6.258 14.628 12.467 1.00 91.31 247 ARG A C 1
ATOM 1992 O O . ARG A 1 247 ? 5.589 13.613 12.286 1.00 91.31 247 ARG A O 1
ATOM 1999 N N . ALA A 1 248 ? 6.408 15.205 13.652 1.00 89.25 248 ALA A N 1
ATOM 2000 C CA . ALA A 1 248 ? 5.666 14.798 14.838 1.00 89.25 248 ALA A CA 1
ATOM 2001 C C . ALA A 1 248 ? 4.369 15.610 14.972 1.00 89.25 248 ALA A C 1
ATOM 2003 O O . ALA A 1 248 ? 4.262 16.725 14.459 1.00 89.25 248 ALA A O 1
ATOM 2004 N N . THR A 1 249 ? 3.394 15.068 15.702 1.00 87.69 249 THR A N 1
ATOM 2005 C CA . THR A 1 249 ? 2.149 15.781 16.018 1.00 87.69 249 THR A CA 1
ATOM 2006 C C . THR A 1 249 ? 2.433 17.123 16.710 1.00 87.69 249 THR A C 1
ATOM 2008 O O . THR A 1 249 ? 3.272 17.205 17.607 1.00 87.69 249 THR A O 1
ATOM 2011 N N . GLY A 1 250 ? 1.715 18.171 16.301 1.00 82.31 250 GLY A N 1
ATOM 2012 C CA . GLY A 1 250 ? 1.850 19.545 16.797 1.00 82.31 250 GLY A CA 1
ATOM 2013 C C . GLY A 1 250 ? 2.820 20.424 15.998 1.00 82.31 250 GLY A C 1
ATOM 2014 O O . GLY A 1 250 ? 2.962 21.605 16.307 1.00 82.31 250 GLY A O 1
ATOM 2015 N N . GLN A 1 251 ? 3.480 19.884 14.969 1.00 84.12 251 GLN A N 1
ATOM 2016 C CA . GLN A 1 251 ? 4.287 20.663 14.027 1.00 84.12 251 GLN A CA 1
ATOM 2017 C C . GLN A 1 251 ? 3.440 21.059 12.812 1.00 84.12 251 GLN A C 1
ATOM 2019 O O . GLN A 1 251 ? 2.860 20.199 12.154 1.00 84.12 251 GLN A O 1
ATOM 2024 N N . SER A 1 252 ? 3.382 22.356 12.497 1.00 78.50 252 SER A N 1
ATOM 2025 C CA . SER A 1 252 ? 2.487 22.906 11.462 1.00 78.50 252 SER A CA 1
ATOM 2026 C C . SER A 1 252 ? 3.205 23.361 10.184 1.00 78.50 252 SER A C 1
ATOM 2028 O O . SER A 1 252 ? 2.578 23.980 9.320 1.00 78.50 252 SER A O 1
ATOM 2030 N N . ASP A 1 253 ? 4.501 23.086 10.042 1.00 85.25 253 ASP A N 1
ATOM 2031 C CA . ASP A 1 253 ? 5.243 23.526 8.863 1.00 85.25 253 ASP A CA 1
ATOM 2032 C C . ASP A 1 253 ? 4.706 22.845 7.598 1.00 85.25 253 ASP A C 1
ATOM 2034 O O . ASP A 1 253 ? 4.485 21.628 7.552 1.00 85.25 253 ASP A O 1
ATOM 2038 N N . ALA A 1 254 ? 4.482 23.654 6.561 1.00 88.69 254 ALA A N 1
ATOM 2039 C CA . ALA A 1 254 ? 4.085 23.158 5.252 1.00 88.69 254 ALA A CA 1
ATOM 2040 C C . ALA A 1 254 ? 5.196 22.272 4.680 1.00 88.69 254 ALA A C 1
ATOM 2042 O O . ALA A 1 254 ? 6.368 22.622 4.774 1.00 88.69 254 ALA A O 1
ATOM 2043 N N . ILE A 1 255 ? 4.840 21.143 4.072 1.00 93.50 255 ILE A N 1
ATOM 2044 C CA . ILE A 1 255 ? 5.817 20.231 3.466 1.00 93.50 255 ILE A CA 1
ATOM 2045 C C . ILE A 1 255 ? 6.338 20.875 2.180 1.00 93.50 255 ILE A C 1
ATOM 2047 O O . ILE A 1 255 ? 5.567 21.084 1.242 1.00 93.50 255 ILE A O 1
ATOM 2051 N N . THR A 1 256 ? 7.630 21.193 2.138 1.00 93.06 256 THR A N 1
ATOM 2052 C CA . THR A 1 256 ? 8.295 21.782 0.966 1.00 93.06 256 THR A CA 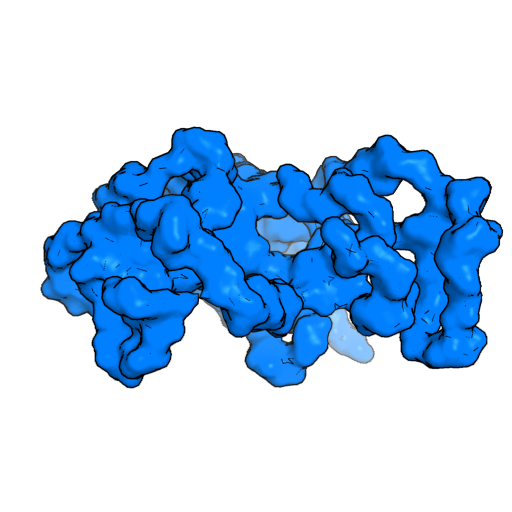1
ATOM 2053 C C . THR A 1 256 ? 9.290 20.795 0.379 1.00 93.06 256 THR A C 1
ATOM 2055 O O . THR A 1 256 ? 10.031 20.142 1.118 1.00 93.06 256 THR A O 1
ATOM 2058 N N . TRP A 1 257 ? 9.280 20.662 -0.942 1.00 94.00 257 TRP A N 1
ATOM 2059 C CA . TRP A 1 257 ? 10.056 19.663 -1.660 1.00 94.00 257 TRP A CA 1
ATOM 2060 C C . TRP A 1 257 ? 10.396 20.145 -3.072 1.00 94.00 257 TRP A C 1
ATOM 2062 O O . TRP A 1 257 ? 9.706 20.992 -3.646 1.00 94.00 257 TRP A O 1
ATOM 2072 N N . HIS A 1 258 ? 11.429 19.550 -3.658 1.00 91.81 258 HIS A N 1
ATOM 2073 C CA . HIS A 1 258 ? 11.824 19.782 -5.040 1.00 91.81 258 HIS A CA 1
ATOM 2074 C C . HIS A 1 258 ? 12.335 18.495 -5.691 1.00 91.81 258 HIS A C 1
ATOM 2076 O O . HIS A 1 258 ? 12.665 17.513 -5.026 1.00 91.81 258 HIS A O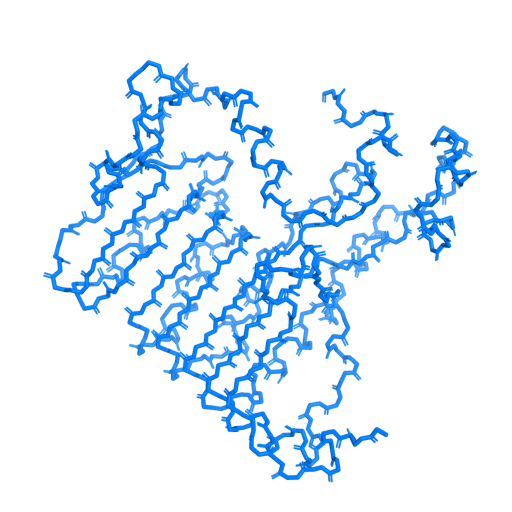 1
ATOM 2082 N N . ILE A 1 259 ? 12.415 18.500 -7.022 1.00 88.44 259 ILE A N 1
ATOM 2083 C CA . ILE A 1 259 ? 13.132 17.464 -7.765 1.00 88.44 259 ILE A CA 1
ATOM 2084 C C . ILE A 1 259 ? 14.518 18.026 -8.104 1.00 88.44 259 ILE A C 1
ATOM 2086 O O . ILE A 1 259 ? 14.574 19.094 -8.722 1.00 88.44 259 ILE A O 1
ATOM 2090 N N . PRO A 1 260 ? 15.623 17.357 -7.725 1.00 82.94 260 PRO A N 1
ATOM 2091 C CA . PRO A 1 260 ? 16.973 17.869 -7.949 1.00 82.94 260 PRO A CA 1
ATOM 2092 C C . PRO A 1 260 ? 17.259 18.089 -9.443 1.00 82.94 260 PRO A C 1
ATOM 2094 O O . PRO A 1 260 ? 16.640 17.467 -10.308 1.00 82.94 260 PRO A O 1
ATOM 2097 N N . ASP A 1 261 ? 18.185 18.994 -9.774 1.00 76.50 261 ASP A N 1
ATOM 2098 C CA . ASP A 1 261 ? 18.573 19.266 -11.168 1.00 76.50 261 ASP A CA 1
ATOM 2099 C C . ASP A 1 261 ? 19.092 17.973 -11.826 1.00 76.50 261 ASP A C 1
ATOM 2101 O O . ASP A 1 261 ? 19.953 17.320 -11.232 1.00 76.50 261 ASP A O 1
ATOM 2105 N N . PRO A 1 262 ? 18.620 17.568 -13.023 1.00 66.62 262 PRO A N 1
ATOM 2106 C CA . PRO A 1 262 ? 19.108 16.382 -13.731 1.00 66.62 262 PRO A CA 1
ATOM 2107 C C . PRO A 1 262 ? 20.639 16.258 -13.807 1.00 66.62 262 PRO A C 1
ATOM 2109 O O . PRO A 1 262 ? 21.163 15.147 -13.753 1.00 66.62 262 PRO A O 1
ATOM 2112 N N . LEU A 1 263 ? 21.359 17.381 -13.892 1.00 59.44 263 LEU A N 1
ATOM 2113 C CA . LEU A 1 263 ? 22.825 17.421 -13.933 1.00 59.44 263 LEU A CA 1
ATOM 2114 C C . LEU A 1 263 ? 23.472 17.062 -12.586 1.00 59.44 263 LEU A C 1
ATOM 2116 O O . LEU A 1 263 ? 24.578 16.526 -12.566 1.00 59.44 263 LEU A O 1
ATOM 2120 N N . LEU A 1 264 ? 22.762 17.306 -11.484 1.00 56.78 264 LEU A N 1
ATOM 2121 C CA . LEU A 1 264 ? 23.111 16.900 -10.117 1.00 56.78 264 LEU A CA 1
ATOM 2122 C C . LEU A 1 264 ? 22.473 15.550 -9.727 1.00 56.78 264 LEU A C 1
ATOM 2124 O O . LEU A 1 264 ? 22.828 14.972 -8.706 1.00 56.78 264 LEU A O 1
ATOM 2128 N N . SER A 1 265 ? 21.540 15.044 -10.544 1.00 50.91 265 SER A N 1
ATOM 2129 C CA . SER A 1 265 ? 20.678 13.884 -10.262 1.00 50.91 265 SER A CA 1
ATOM 2130 C C . SER A 1 265 ? 21.109 12.601 -10.961 1.00 50.91 265 SER A C 1
ATOM 2132 O O . SER A 1 265 ? 20.289 11.691 -11.092 1.00 50.91 265 SER A O 1
ATOM 2134 N N . ARG A 1 266 ? 22.359 12.485 -11.434 1.00 49.28 266 ARG A N 1
ATOM 2135 C CA . ARG A 1 266 ? 22.854 11.149 -11.787 1.00 49.28 266 ARG A CA 1
ATOM 2136 C C . ARG A 1 266 ? 22.767 10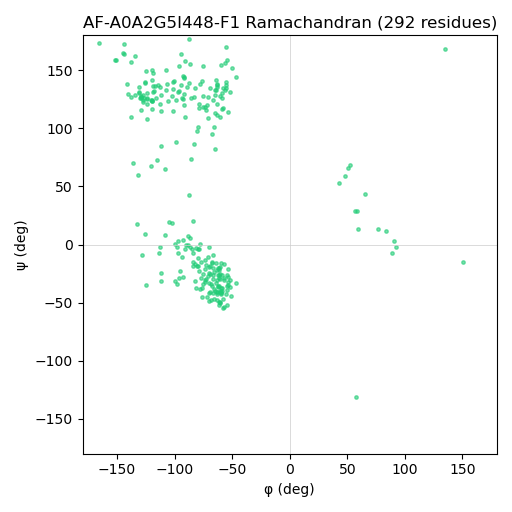.321 -10.512 1.00 49.28 266 ARG A C 1
ATOM 2138 O O . ARG A 1 266 ? 23.411 10.710 -9.534 1.00 49.28 266 ARG A O 1
ATOM 2145 N N . PRO A 1 267 ? 21.956 9.253 -10.471 1.00 48.00 267 PRO A N 1
ATOM 2146 C CA . PRO A 1 267 ? 21.894 8.441 -9.278 1.00 48.00 267 PRO A CA 1
ATOM 2147 C C . PRO A 1 267 ? 23.318 7.949 -9.035 1.00 48.00 267 PRO A C 1
ATOM 2149 O O . PRO A 1 267 ? 23.949 7.336 -9.897 1.00 48.00 267 PRO A O 1
ATOM 2152 N N . HIS A 1 268 ? 23.895 8.349 -7.903 1.00 45.09 268 HIS A N 1
ATOM 2153 C CA . HIS A 1 268 ? 25.225 7.892 -7.545 1.00 45.09 268 HIS A CA 1
ATOM 2154 C C . HIS A 1 268 ? 25.170 6.358 -7.555 1.00 45.09 268 HIS A C 1
ATOM 2156 O O . HIS A 1 268 ? 24.186 5.781 -7.103 1.00 45.09 268 HIS A O 1
ATOM 2162 N N . HIS A 1 269 ? 26.193 5.675 -8.060 1.00 45.06 269 HIS A N 1
ATOM 2163 C CA . HIS A 1 269 ? 26.207 4.206 -8.160 1.00 45.06 269 HIS A CA 1
ATOM 2164 C C . HIS A 1 269 ? 25.917 3.501 -6.816 1.00 45.06 269 HIS A C 1
ATOM 2166 O O . HIS A 1 269 ? 25.499 2.348 -6.788 1.00 45.06 269 HIS A O 1
ATOM 2172 N N . CYS A 1 270 ? 26.113 4.190 -5.684 1.00 38.97 270 CYS A N 1
ATOM 2173 C CA . CYS A 1 270 ? 25.713 3.714 -4.359 1.00 38.97 270 CYS A CA 1
ATOM 2174 C C . CYS A 1 270 ? 24.192 3.752 -4.123 1.00 38.97 270 CYS A C 1
ATOM 2176 O O . CYS A 1 270 ? 23.690 2.907 -3.398 1.00 38.97 270 CYS A O 1
ATOM 2178 N N . VAL A 1 271 ? 23.462 4.681 -4.745 1.00 43.69 271 VAL A N 1
ATOM 2179 C CA . VAL A 1 271 ? 22.000 4.827 -4.694 1.00 43.69 271 VAL A CA 1
ATOM 2180 C C . VAL A 1 271 ? 21.325 3.786 -5.570 1.00 43.69 271 VAL A C 1
ATOM 2182 O O . VAL A 1 271 ? 20.388 3.159 -5.104 1.00 43.69 271 VAL A O 1
ATOM 2185 N N . GLU A 1 272 ? 21.793 3.560 -6.801 1.00 45.53 272 GLU A N 1
ATOM 2186 C CA . GLU A 1 272 ? 21.250 2.482 -7.646 1.00 45.53 272 GLU A CA 1
ATOM 2187 C C . GLU A 1 272 ? 21.482 1.130 -6.983 1.00 45.53 272 GLU A C 1
ATOM 2189 O O . GLU A 1 272 ? 20.535 0.390 -6.745 1.00 45.53 272 GLU A O 1
ATOM 2194 N N . ARG A 1 273 ? 22.720 0.868 -6.549 1.00 44.22 273 ARG A N 1
ATOM 2195 C CA . ARG A 1 273 ? 23.073 -0.368 -5.848 1.00 44.22 273 ARG A CA 1
ATOM 2196 C C . ARG A 1 273 ? 22.316 -0.520 -4.523 1.00 44.22 273 ARG A C 1
ATOM 2198 O O . ARG A 1 273 ? 21.942 -1.634 -4.180 1.00 44.22 273 ARG A O 1
ATOM 2205 N N . ARG A 1 274 ? 22.054 0.565 -3.781 1.00 46.56 274 ARG A N 1
ATOM 2206 C CA . ARG A 1 274 ? 21.240 0.532 -2.553 1.00 46.56 274 ARG A CA 1
ATOM 2207 C C . ARG A 1 274 ? 19.762 0.319 -2.859 1.00 46.56 274 ARG A C 1
ATOM 2209 O O . ARG A 1 274 ? 19.165 -0.524 -2.213 1.00 46.56 274 ARG A O 1
ATOM 2216 N N . ASN A 1 275 ? 19.184 1.006 -3.838 1.00 47.44 275 ASN A N 1
ATOM 2217 C CA . ASN A 1 275 ? 17.795 0.801 -4.253 1.00 47.44 275 ASN A CA 1
ATOM 2218 C C . ASN A 1 275 ? 17.602 -0.626 -4.790 1.00 47.44 275 ASN A C 1
ATOM 2220 O O . ASN A 1 275 ? 16.588 -1.252 -4.515 1.00 47.44 275 ASN A O 1
ATOM 2224 N N . GLU A 1 276 ? 18.587 -1.189 -5.489 1.00 50.34 276 GLU A N 1
ATOM 2225 C CA . GLU A 1 276 ? 18.605 -2.600 -5.893 1.00 50.34 276 GLU A CA 1
ATOM 2226 C C . GLU A 1 276 ? 18.753 -3.567 -4.710 1.00 50.34 276 GLU A C 1
ATOM 2228 O O . GLU A 1 276 ? 18.159 -4.642 -4.737 1.00 50.34 276 GLU A O 1
ATOM 2233 N N . GLN A 1 277 ? 19.520 -3.199 -3.676 1.00 47.41 277 GLN A N 1
ATOM 2234 C CA . GLN A 1 277 ? 19.675 -3.971 -2.434 1.00 47.41 277 GLN A CA 1
ATOM 2235 C C . GLN A 1 277 ? 18.471 -3.841 -1.484 1.00 47.41 277 GLN A C 1
ATOM 2237 O O . GLN A 1 277 ? 18.219 -4.753 -0.703 1.00 47.41 277 GLN A O 1
ATOM 2242 N N . GLN A 1 278 ? 17.750 -2.716 -1.525 1.00 48.19 278 GLN A N 1
ATOM 2243 C CA . GLN A 1 278 ? 16.596 -2.401 -0.674 1.00 48.19 278 GLN A CA 1
ATOM 2244 C C . GLN A 1 278 ? 15.260 -2.747 -1.325 1.00 48.19 278 GLN A C 1
ATOM 2246 O O . GLN A 1 278 ? 14.285 -2.976 -0.613 1.00 48.19 278 GLN A O 1
ATOM 2251 N N . ARG A 1 279 ? 15.190 -2.827 -2.659 1.00 54.59 279 ARG A N 1
ATOM 2252 C CA . ARG A 1 279 ? 14.074 -3.496 -3.324 1.00 54.59 279 ARG A CA 1
ATOM 2253 C C . ARG A 1 279 ? 14.112 -4.942 -2.848 1.00 54.59 279 ARG A C 1
ATOM 2255 O O . ARG A 1 279 ? 15.024 -5.682 -3.207 1.00 54.59 279 ARG A O 1
ATOM 2262 N N . ASP A 1 280 ? 13.134 -5.329 -2.037 1.00 60.19 280 ASP A N 1
ATOM 2263 C CA . ASP A 1 280 ? 12.940 -6.708 -1.594 1.00 60.19 280 ASP A CA 1
ATOM 2264 C C . ASP A 1 280 ? 12.597 -7.574 -2.794 1.00 60.19 280 ASP A C 1
ATOM 2266 O O . ASP A 1 280 ? 11.430 -7.778 -3.135 1.00 60.19 280 ASP A O 1
ATOM 2270 N N . GLN A 1 281 ? 13.648 -7.974 -3.497 1.00 60.84 281 GLN A N 1
ATOM 2271 C CA . GLN A 1 281 ? 13.578 -8.671 -4.757 1.00 60.84 281 GLN A CA 1
ATOM 2272 C C . GLN A 1 281 ? 13.619 -10.169 -4.499 1.00 60.84 281 GLN A C 1
ATOM 2274 O O . GLN A 1 281 ? 14.538 -10.681 -3.863 1.00 60.84 281 GLN A O 1
ATOM 2279 N N . PHE A 1 282 ? 12.619 -10.859 -5.026 1.00 56.78 282 PHE A N 1
ATOM 2280 C CA . PHE A 1 282 ? 12.502 -12.305 -5.012 1.00 56.78 282 PHE A CA 1
ATOM 2281 C C . PHE A 1 282 ? 12.923 -12.848 -6.368 1.00 56.78 282 PHE A C 1
ATOM 2283 O O . PHE A 1 282 ? 12.613 -12.265 -7.407 1.00 56.78 282 PHE A O 1
ATOM 2290 N N . GLY A 1 283 ? 13.633 -13.969 -6.348 1.00 51.91 283 GLY A N 1
ATOM 2291 C CA . GLY A 1 283 ? 14.110 -14.656 -7.540 1.00 51.91 283 GLY A CA 1
ATOM 2292 C C . GLY A 1 283 ? 15.569 -15.095 -7.402 1.00 51.91 283 GLY A C 1
ATOM 2293 O O . GLY A 1 283 ? 16.252 -14.687 -6.457 1.00 51.91 283 GLY A O 1
ATOM 2294 N N . PRO A 1 284 ? 16.056 -15.939 -8.324 1.00 44.59 284 PRO A N 1
ATOM 2295 C CA . PRO A 1 284 ? 17.444 -16.374 -8.379 1.00 44.59 284 PRO A CA 1
ATOM 2296 C C . PRO A 1 284 ? 18.440 -15.204 -8.231 1.00 44.59 284 PRO A C 1
ATOM 2298 O O . PRO A 1 284 ? 18.180 -14.096 -8.718 1.00 44.59 284 PRO A O 1
ATOM 2301 N N . PRO A 1 285 ? 19.590 -15.411 -7.559 1.00 44.94 285 PRO A N 1
ATOM 2302 C CA . PRO A 1 285 ? 20.644 -14.402 -7.455 1.00 44.94 285 PRO A CA 1
ATOM 2303 C C . PRO A 1 285 ? 21.029 -13.825 -8.825 1.00 44.94 285 PRO A C 1
ATOM 2305 O O . PRO A 1 285 ? 20.964 -14.526 -9.825 1.00 44.94 285 PRO A O 1
ATOM 2308 N N . VAL A 1 286 ? 21.504 -12.575 -8.884 1.00 46.84 286 VAL A N 1
ATOM 2309 C CA . VAL A 1 286 ? 21.900 -11.904 -10.149 1.00 46.84 286 VAL A CA 1
ATOM 2310 C C . VAL A 1 286 ? 22.912 -12.731 -10.963 1.00 46.84 286 VAL A C 1
ATOM 2312 O O . VAL A 1 286 ? 22.906 -12.692 -12.189 1.00 46.84 286 VAL A O 1
ATOM 2315 N N . SER A 1 287 ? 23.728 -13.558 -10.300 1.00 45.41 287 SER A N 1
ATOM 2316 C CA . SER A 1 287 ? 24.645 -14.508 -10.946 1.00 45.41 287 SER A CA 1
ATOM 2317 C C . SER A 1 287 ? 23.958 -15.572 -11.816 1.00 45.41 287 SER A C 1
ATOM 2319 O O . SER A 1 287 ? 24.615 -16.154 -12.670 1.00 45.41 287 SER A O 1
ATOM 2321 N N . TYR A 1 288 ? 22.661 -15.823 -11.619 1.00 46.41 288 TYR A N 1
ATOM 2322 C CA . TYR A 1 288 ? 21.826 -16.714 -12.435 1.00 46.41 288 TYR A CA 1
ATOM 2323 C C . TYR A 1 288 ? 21.254 -16.024 -13.686 1.00 46.41 288 TYR A C 1
ATOM 2325 O O . TYR A 1 288 ? 20.605 -16.678 -14.505 1.00 46.41 288 TYR A O 1
ATOM 2333 N N . TYR A 1 289 ? 21.498 -14.719 -13.846 1.00 47.78 289 TYR A N 1
ATOM 2334 C CA . TYR A 1 289 ? 21.039 -13.909 -14.974 1.00 47.78 289 TYR A CA 1
ATOM 2335 C C . TYR A 1 289 ? 22.176 -13.053 -15.571 1.00 47.78 289 TYR A C 1
ATOM 2337 O O . TYR A 1 289 ? 22.091 -11.819 -15.572 1.00 47.78 289 TYR A O 1
ATOM 2345 N N . PRO A 1 290 ? 23.268 -13.667 -16.071 1.00 39.16 290 PRO A N 1
ATOM 2346 C CA . PRO A 1 290 ? 24.345 -12.928 -16.721 1.00 39.16 290 PRO A CA 1
ATOM 2347 C C . PRO A 1 290 ? 23.818 -12.304 -18.025 1.00 39.16 290 PRO A C 1
ATOM 2349 O O . PRO A 1 290 ? 23.650 -12.990 -19.025 1.00 39.16 290 PRO A O 1
ATOM 2352 N N . GLY A 1 291 ? 23.503 -11.007 -17.998 1.00 43.84 291 GLY A N 1
ATOM 2353 C CA . GLY A 1 291 ? 22.969 -10.277 -19.158 1.00 43.84 291 GLY A CA 1
ATOM 2354 C C . GLY A 1 291 ? 22.047 -9.101 -18.827 1.00 43.84 291 GLY A C 1
ATOM 2355 O O . GLY A 1 291 ? 21.837 -8.249 -19.682 1.00 43.84 291 GLY A O 1
ATOM 2356 N N . LEU A 1 292 ? 21.550 -9.001 -17.587 1.00 42.91 292 LEU A N 1
ATOM 2357 C CA . LEU A 1 292 ? 20.723 -7.868 -17.128 1.00 42.91 292 LEU A CA 1
ATOM 2358 C C . LEU A 1 292 ? 21.528 -6.593 -16.799 1.00 42.91 292 LEU A C 1
ATOM 2360 O O . LEU A 1 292 ? 20.947 -5.584 -16.411 1.00 42.91 292 LEU A O 1
ATOM 2364 N N . HIS A 1 293 ? 22.853 -6.616 -16.961 1.00 38.59 293 HIS A N 1
ATOM 2365 C CA . HIS A 1 293 ? 23.693 -5.420 -16.922 1.00 38.59 293 HIS A CA 1
ATOM 2366 C C . HIS A 1 293 ? 23.999 -4.976 -18.354 1.00 38.59 293 HIS A C 1
ATOM 2368 O O . HIS A 1 293 ? 25.004 -5.408 -18.913 1.00 38.59 293 HIS A O 1
ATOM 2374 N N . ASN A 1 294 ? 23.131 -4.149 -18.937 1.00 31.67 294 ASN A N 1
ATOM 2375 C CA . ASN A 1 294 ? 23.433 -3.299 -20.092 1.00 31.67 294 ASN A CA 1
ATOM 2376 C C . ASN A 1 294 ? 22.562 -2.045 -20.051 1.00 31.67 294 ASN A C 1
ATOM 2378 O O . ASN A 1 294 ? 21.325 -2.205 -19.963 1.00 31.67 294 ASN A O 1
#

Nearest PDB structures (foldseek):
  4kxf-assembly11_D  TM=4.858E-01  e=1.254E-01  Mus musculus
  4kxf-assembly8_P  TM=3.166E-01  e=2.962E-02  Mus musculus
  5bsw-assembly2_B  TM=3.240E-01  e=4.467E-01  Nicotiana tabacum
  8r2r-assembly1_B  TM=3.646E-01  e=4.764E+00  Mycobacterium tuberculosis H37Rv

Secondary structure (DSSP, 8-state):
---GGG--PPP-EEEES-STTS-S--EETTGGGGS-TTSHHHHHHHHT--EEEEEEEPP----STTTTT--S-GGG---GGGGGGGSPPHHHHHHHHT-THHHHHHHHHHHH-TT--EEEEEEEEEP-SSTTSSSS-THHHHHHHHHH---TT--EEEEEEEEE-HHHHHHHHHT-TT--EEEEEEEEEPTT--HHHHHTT--TT-EEEEEEEEETTEE-EESSSB-TT---EEETTEEGGGGEEEE-TT------EEPPPTTT-SPPHHHHHHHHHHS-EESS-GGG-TT---

Solvent-accessible surface area (backbone atoms only — not comparable to full-atom values): 16171 Å² total; per-residue (Å²): 134,88,54,57,58,80,34,92,53,76,38,48,72,48,71,46,47,57,54,95,81,41,75,83,40,57,43,44,28,41,63,46,46,77,56,70,57,74,38,77,14,36,30,54,18,32,37,50,18,32,30,43,28,36,19,34,25,54,57,86,74,64,61,34,82,56,62,74,68,62,84,81,54,80,88,72,72,68,69,74,83,82,38,73,93,54,44,65,62,65,67,60,55,50,52,62,62,63,37,66,46,44,49,49,16,55,36,52,52,53,61,36,29,73,46,30,29,32,44,36,42,33,48,28,47,60,66,67,90,56,86,84,72,56,82,83,57,60,27,52,56,50,44,48,33,39,74,69,33,75,43,56,62,22,29,35,41,34,44,30,54,40,44,28,50,44,70,34,52,50,43,35,53,66,40,20,77,53,52,34,34,45,35,39,34,50,31,27,24,38,76,91,38,62,65,69,70,57,55,71,73,63,55,28,77,32,30,39,37,39,33,48,37,29,51,38,96,40,62,41,34,36,79,47,54,38,46,80,86,46,84,53,64,66,44,97,95,38,56,53,18,26,34,28,36,52,41,55,62,78,50,73,76,77,91,44,68,48,67,68,57,71,90,73,49,63,72,37,72,66,51,53,54,41,51,61,68,64,46,46,63,45,64,79,60,69,87,78,48,87,72,80,82,123

Sequence (294 aa):
MLSLAGTNLSLRHLNLFHNYFSGHCSLECNELSFCDWQADGVAFTLASLESLSISISDRILHETRHDRTATGDPVELINADEFQDLLPIREELIDQGWAPECYTGLIELLNSCKQLLQFNFRRCFIRTRAPGLHDHEGFKFLQHISSRAPLPNLQICSLGNFVVYERDLLTFLKHSPLLRSLTLHNFGLQHGGAWDNVFKLFTDEHTLHFEDLYQGDRLILFDNGHDNTCEDCLADGLNMGQRTYRRATGQSDAITWHIPDPLLSRPHHCVERRNEQQRDQFGPPVSYYPGLHN

Foldseek 3Di:
DDDLLNDLDADAEDAALQDPPSQLDAAELLPLLPDPCPRPRNLNNLQNYAEYAHEYEQHPQDQAPVSVVCPLDPVSQDDPVVCPVGGPDVVVSLVVSVPCSSAVSVLSSLQSNNNHAYYHYEYAYEDDLDPPVGDPVLQVNLQCCLVRRQDQNHAEYEYEDGEHAQVSLVSNVVSHVNHAEYHYYLYEYAAPHDCLVVLVVDFLSHWYKYAQYYYHPFTKFWPDQFDPPQQDAQAVPHTNRRRIHTHDRPDGDRTHMDGDDPVSRPRDPVNVVVCVVPRSYDDHDCVSRPPVPD

pLDDT: mean 77.73, std 17.73, range [31.67, 98.12]